Protein AF-A0A358B399-F1 (afdb_monomer_lite)

Radius of gyration: 31.27 Å; chains: 1; bounding box: 72×36×86 Å

Sequence (184 aa):
MDAFLAAFPQFRAEVNALAAYLDTLALATGPGLFQSGSAAAPGISWAGDTNTGLYRPGGDQIAAATGGVMRWLLSNSGLQLDVPLTGTAVTEDALDTTAGRLARVGYAGLGLTGNGIGAPGNDANLCLSTAFNYRFSTSGINCPIPNPYGGSLHVFRGIGGDAASYRLQQMFLSAANVMYHRAS

Structure (mmCIF, N/CA/C/O backbone):
data_AF-A0A358B399-F1
#
_entry.id   AF-A0A358B399-F1
#
loop_
_atom_site.group_PDB
_atom_site.id
_atom_site.type_symbol
_atom_site.label_atom_id
_atom_site.label_alt_id
_atom_site.label_comp_id
_atom_site.label_asym_id
_atom_site.label_entity_id
_atom_site.label_seq_id
_atom_site.pdbx_PDB_ins_code
_atom_site.Cartn_x
_atom_site.Cartn_y
_atom_site.Cartn_z
_atom_site.occupancy
_atom_site.B_iso_or_equiv
_atom_site.auth_seq_id
_atom_site.auth_comp_id
_atom_site.auth_asym_id
_atom_site.auth_atom_id
_atom_site.pdbx_PDB_model_num
ATOM 1 N N . MET A 1 1 ? -33.771 15.463 56.797 1.00 55.84 1 MET A N 1
ATOM 2 C CA . MET A 1 1 ? -33.914 15.016 55.395 1.00 55.84 1 MET A CA 1
ATOM 3 C C . MET A 1 1 ? -34.263 13.519 55.271 1.00 55.84 1 MET A C 1
ATOM 5 O O . MET A 1 1 ? -34.542 13.085 54.167 1.00 55.84 1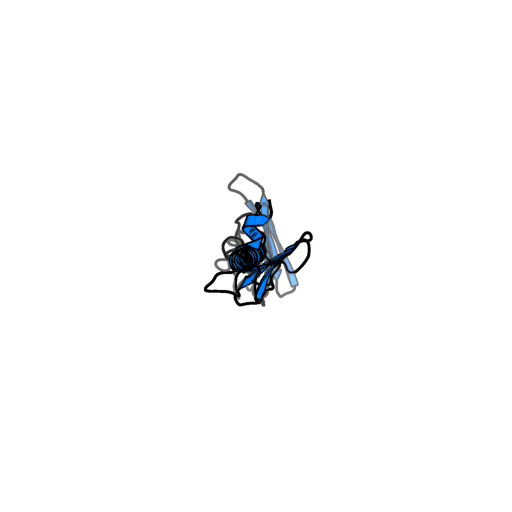 MET A O 1
ATOM 9 N N . ASP A 1 2 ? -34.332 12.741 56.368 1.00 66.00 2 ASP A N 1
ATOM 10 C CA . ASP A 1 2 ? -34.351 11.259 56.318 1.00 66.00 2 ASP A CA 1
ATOM 11 C C . ASP A 1 2 ? -35.711 10.547 56.515 1.00 66.00 2 ASP A C 1
ATOM 13 O O . ASP A 1 2 ? -35.802 9.338 56.314 1.00 66.00 2 ASP A O 1
ATOM 17 N N . ALA A 1 3 ? -36.793 11.244 56.886 1.00 68.25 3 ALA A N 1
ATOM 18 C CA . ALA A 1 3 ? -38.070 10.580 57.210 1.00 68.25 3 ALA A CA 1
ATOM 19 C C . ALA A 1 3 ? -38.757 9.925 55.991 1.00 68.25 3 ALA A C 1
ATOM 21 O O . ALA A 1 3 ? -39.417 8.899 56.123 1.00 68.25 3 ALA A O 1
ATOM 22 N N . PHE A 1 4 ? -38.566 10.490 54.796 1.00 67.69 4 PHE A N 1
ATOM 23 C CA . PHE A 1 4 ? -39.101 9.943 53.547 1.00 67.69 4 PHE A CA 1
ATOM 24 C C . PHE A 1 4 ? -38.361 8.666 53.114 1.00 67.69 4 PHE A C 1
ATOM 26 O O . PHE A 1 4 ? -38.977 7.714 52.647 1.00 67.69 4 PHE A O 1
ATOM 33 N N . LEU A 1 5 ? -37.045 8.606 53.334 1.00 57.66 5 LEU A N 1
ATOM 34 C CA . LEU A 1 5 ? -36.215 7.461 52.947 1.00 57.66 5 LEU A CA 1
ATOM 35 C C . LEU A 1 5 ? -36.384 6.258 53.888 1.00 57.66 5 LEU A C 1
ATOM 37 O O . LEU A 1 5 ? -36.221 5.119 53.454 1.00 57.66 5 LEU A O 1
ATOM 41 N N . ALA A 1 6 ? -36.758 6.488 55.150 1.00 71.31 6 ALA A N 1
ATOM 42 C CA . ALA A 1 6 ? -37.097 5.425 56.097 1.00 71.31 6 ALA A CA 1
ATOM 43 C C . ALA A 1 6 ? -38.453 4.754 55.795 1.00 71.31 6 ALA A C 1
ATOM 45 O O . ALA A 1 6 ? -38.638 3.579 56.107 1.00 71.31 6 ALA A O 1
ATOM 46 N N . ALA A 1 7 ? -39.388 5.478 55.171 1.00 81.38 7 ALA A N 1
ATOM 47 C CA . ALA A 1 7 ? -40.732 4.984 54.868 1.00 81.38 7 ALA A CA 1
ATOM 48 C C . ALA A 1 7 ? -40.797 4.066 53.629 1.00 81.38 7 ALA A C 1
ATOM 50 O O . ALA A 1 7 ? -41.748 3.300 53.494 1.00 81.38 7 ALA A O 1
ATOM 51 N N . PHE A 1 8 ? -39.789 4.105 52.744 1.00 82.19 8 PHE A N 1
ATOM 52 C CA . PHE A 1 8 ? -39.785 3.367 51.470 1.00 82.19 8 PHE A CA 1
ATOM 53 C C . PHE A 1 8 ? -38.458 2.622 51.223 1.00 82.19 8 PHE A C 1
ATOM 55 O O . PHE A 1 8 ? -37.678 2.991 50.338 1.00 82.19 8 PHE A O 1
ATOM 62 N N . PRO A 1 9 ? -38.179 1.541 51.974 1.00 84.38 9 PRO A N 1
ATOM 63 C CA . PRO A 1 9 ? -36.919 0.801 51.870 1.00 84.38 9 PRO A CA 1
ATOM 64 C C . PRO A 1 9 ? -36.687 0.165 50.488 1.00 84.38 9 PRO A C 1
ATOM 66 O O . PRO A 1 9 ? -35.541 0.048 50.060 1.00 84.38 9 PRO A O 1
ATOM 69 N N . GLN A 1 10 ? -37.752 -0.208 49.770 1.00 88.00 10 GLN A N 1
ATOM 70 C CA . GLN A 1 10 ? -37.658 -0.770 48.416 1.00 88.00 10 GLN A CA 1
ATOM 71 C C . GLN A 1 10 ? -37.210 0.274 47.385 1.00 88.00 10 GLN A C 1
ATOM 73 O O . GLN A 1 10 ? -36.259 0.030 46.651 1.00 88.00 10 GLN A O 1
ATOM 78 N N . PHE A 1 11 ? -37.800 1.472 47.406 1.00 86.06 11 PHE A N 1
ATOM 79 C CA . PHE A 1 11 ? -37.380 2.583 46.545 1.00 86.06 11 PHE A CA 1
ATOM 80 C C . PHE A 1 11 ? -35.907 2.950 46.774 1.00 86.06 11 PHE A C 1
ATOM 82 O O . PHE A 1 11 ? -35.150 3.169 45.832 1.00 86.06 11 PHE A O 1
ATOM 89 N N . ARG A 1 12 ? -35.460 2.933 48.037 1.00 85.94 12 ARG A N 1
ATOM 90 C CA . ARG A 1 12 ? -34.045 3.127 48.379 1.00 85.94 12 ARG A CA 1
ATOM 91 C C . ARG A 1 12 ? -33.140 2.065 47.743 1.00 85.94 12 ARG A C 1
ATOM 93 O O . ARG A 1 12 ? -32.057 2.402 47.272 1.00 85.94 12 ARG A O 1
ATOM 100 N N . ALA A 1 13 ? -33.552 0.799 47.742 1.00 90.06 13 ALA A N 1
ATOM 101 C CA . ALA A 1 13 ? -32.775 -0.278 47.135 1.00 90.06 13 ALA A CA 1
ATOM 102 C C . ALA A 1 13 ? -32.667 -0.117 45.610 1.00 90.06 13 ALA A C 1
ATOM 104 O O . ALA A 1 13 ? -31.578 -0.258 45.059 1.00 90.06 13 ALA A O 1
ATOM 105 N N . GLU A 1 14 ? -33.765 0.247 44.947 1.00 92.31 14 GLU A N 1
ATOM 106 C CA . GLU A 1 14 ? -33.806 0.475 43.498 1.00 92.31 14 GLU A CA 1
ATOM 107 C C . GLU A 1 14 ? -32.959 1.681 43.072 1.00 92.31 14 GLU A C 1
ATOM 109 O O . GLU A 1 14 ? -32.180 1.574 42.128 1.00 92.31 14 GLU A O 1
ATOM 114 N N . VAL A 1 15 ? -33.031 2.803 43.798 1.00 91.44 15 VAL A N 1
ATOM 115 C CA . VAL A 1 15 ? -32.201 3.991 43.528 1.00 91.44 15 VAL A CA 1
ATOM 116 C C . VAL A 1 15 ? -30.711 3.682 43.697 1.00 91.44 15 VAL A C 1
ATOM 118 O O . VAL A 1 15 ? -29.904 4.103 42.871 1.00 91.44 15 VAL A O 1
ATOM 121 N N . ASN A 1 16 ? -30.334 2.907 44.718 1.00 89.06 16 ASN A N 1
ATOM 122 C CA . ASN A 1 16 ? -28.944 2.487 44.913 1.00 89.06 16 ASN A CA 1
ATOM 123 C C . ASN A 1 16 ? -28.464 1.531 43.808 1.00 89.06 16 ASN A C 1
ATOM 125 O O . ASN A 1 16 ? -27.331 1.651 43.345 1.00 89.06 16 ASN A O 1
ATOM 129 N N . ALA A 1 17 ? -29.318 0.601 43.368 1.00 90.00 17 ALA A N 1
ATOM 130 C CA . ALA A 1 17 ? -29.009 -0.308 42.266 1.00 90.00 17 ALA A CA 1
ATOM 131 C C . ALA A 1 17 ? -28.862 0.445 40.936 1.00 90.00 17 ALA A C 1
ATOM 133 O O . ALA A 1 17 ? -27.937 0.174 40.172 1.00 90.00 17 ALA A O 1
ATOM 134 N N . LEU A 1 18 ? -29.726 1.432 40.686 1.00 87.94 18 LEU A N 1
ATOM 135 C CA . LEU A 1 18 ? -29.632 2.308 39.524 1.00 87.94 18 LEU A CA 1
ATOM 136 C C . LEU A 1 18 ? -28.357 3.153 39.565 1.00 87.94 18 LEU A C 1
ATOM 138 O O . LEU A 1 18 ? -27.673 3.245 38.554 1.00 87.94 18 LEU A O 1
ATOM 142 N N . ALA A 1 19 ? -28.010 3.735 40.714 1.00 86.12 19 ALA A N 1
ATOM 143 C CA . ALA A 1 19 ? -26.774 4.497 40.868 1.00 86.12 19 ALA A CA 1
ATOM 144 C C . ALA A 1 19 ? -25.539 3.634 40.564 1.00 86.12 19 ALA A C 1
ATOM 146 O O . ALA A 1 19 ? -24.671 4.063 39.811 1.00 86.12 19 ALA A O 1
ATOM 147 N N . ALA A 1 20 ? -25.501 2.393 41.062 1.00 83.00 20 ALA A N 1
ATOM 148 C CA . ALA A 1 20 ? -24.437 1.442 40.745 1.00 83.00 20 ALA A CA 1
ATOM 149 C C . ALA A 1 20 ? -24.411 1.068 39.252 1.00 83.00 20 ALA A C 1
ATOM 151 O O . ALA A 1 20 ? -23.344 0.998 38.650 1.00 83.00 20 ALA A O 1
ATOM 152 N N . TYR A 1 21 ? -25.576 0.871 38.627 1.00 82.88 21 TYR A N 1
ATOM 153 C CA . TYR A 1 21 ? -25.666 0.585 37.195 1.00 82.88 21 TYR A CA 1
ATOM 154 C C . TYR A 1 21 ? -25.189 1.767 36.334 1.00 82.88 21 TYR A C 1
ATOM 156 O O . TYR A 1 21 ? -24.413 1.579 35.397 1.00 82.88 21 TYR A O 1
ATOM 164 N N . LEU A 1 22 ? -25.585 2.995 36.674 1.00 77.00 22 LEU A N 1
ATOM 165 C CA . LEU A 1 22 ? -25.132 4.216 36.002 1.00 77.00 22 LEU A CA 1
ATOM 166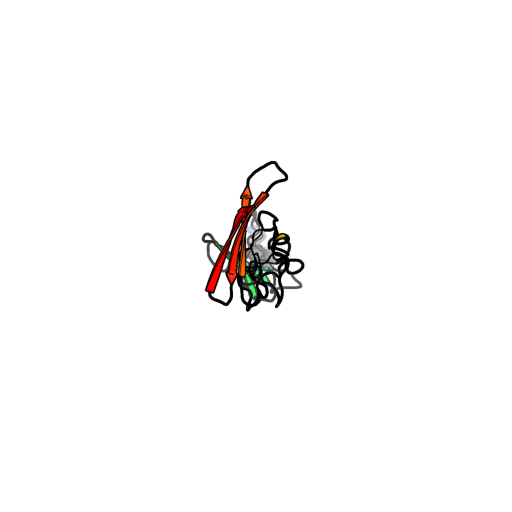 C C . LEU A 1 22 ? -23.614 4.422 36.130 1.00 77.00 22 LEU A C 1
ATOM 168 O O . LEU A 1 22 ? -22.984 4.866 35.171 1.00 77.00 22 LEU A O 1
ATOM 172 N N . ASP A 1 23 ? -23.031 4.037 37.266 1.00 74.50 23 ASP A N 1
ATOM 173 C CA . ASP A 1 23 ? -21.582 4.063 37.498 1.00 74.50 23 ASP A CA 1
ATOM 174 C C . ASP A 1 23 ? -20.850 3.059 36.584 1.00 74.50 23 ASP A C 1
ATOM 176 O O . ASP A 1 23 ? -19.821 3.369 35.984 1.00 74.50 23 ASP A O 1
ATOM 180 N N . THR A 1 24 ? -21.440 1.875 36.364 1.00 69.19 24 THR A N 1
ATOM 181 C CA . THR A 1 24 ? -20.909 0.880 35.410 1.00 69.19 24 THR A CA 1
ATOM 182 C C . THR A 1 24 ? -21.100 1.248 33.939 1.00 69.19 24 THR A C 1
ATOM 184 O O . THR A 1 24 ? -20.332 0.798 33.091 1.00 69.19 24 THR A O 1
ATOM 187 N N . LEU A 1 25 ? -22.101 2.071 33.624 1.00 70.12 25 LEU A N 1
ATOM 188 C CA . LEU A 1 25 ? -22.380 2.552 32.270 1.00 70.12 25 LEU A CA 1
ATOM 189 C C . LEU A 1 25 ? -21.414 3.650 31.799 1.00 70.12 25 LEU A C 1
ATOM 191 O O . LEU A 1 25 ? -21.548 4.114 30.668 1.00 70.12 25 LEU A O 1
ATOM 195 N N . ALA A 1 26 ? -20.465 4.078 32.642 1.00 61.41 26 ALA A N 1
ATOM 196 C CA . ALA A 1 26 ? -19.534 5.164 32.344 1.00 61.41 26 ALA A CA 1
ATOM 197 C C . ALA A 1 26 ? -20.241 6.441 31.848 1.00 61.41 26 ALA A C 1
ATOM 199 O O . ALA A 1 26 ? -19.696 7.197 31.041 1.00 61.41 26 ALA A O 1
ATOM 200 N N . LEU A 1 27 ? -21.446 6.718 32.368 1.00 59.75 27 LEU A N 1
ATOM 201 C CA . LEU A 1 27 ? -22.153 7.983 32.164 1.00 59.75 27 LEU A CA 1
ATOM 202 C C . LEU A 1 27 ? -21.529 9.071 33.055 1.00 59.75 27 LEU A C 1
ATOM 204 O O . LEU A 1 27 ? -22.204 9.759 33.816 1.00 59.75 27 LEU A O 1
ATOM 208 N N . ALA A 1 28 ? -20.205 9.196 33.005 1.00 55.94 28 ALA A N 1
ATOM 209 C CA . ALA A 1 28 ? -19.511 10.312 33.609 1.00 55.94 28 ALA A CA 1
ATOM 210 C C . ALA A 1 28 ? -19.836 11.557 32.781 1.00 55.94 28 ALA A C 1
ATOM 212 O O . ALA A 1 28 ? -19.785 11.534 31.552 1.00 55.94 28 ALA A O 1
ATOM 213 N N . THR A 1 29 ? -20.157 12.665 33.439 1.00 60.09 29 THR A N 1
ATOM 214 C CA . THR A 1 29 ? -20.190 13.985 32.805 1.00 60.09 29 THR A CA 1
ATOM 215 C C . THR A 1 29 ? -18.774 14.321 32.315 1.00 60.09 29 THR A C 1
ATOM 217 O O . THR A 1 29 ? -17.969 14.873 33.061 1.00 60.09 29 THR A O 1
ATOM 220 N N . GLY A 1 30 ? -18.440 13.899 31.094 1.00 62.75 30 GLY A N 1
ATOM 221 C CA . GLY A 1 30 ? -17.098 13.931 30.513 1.00 62.75 30 GLY A CA 1
ATOM 222 C C . GLY A 1 30 ? -17.042 13.218 29.151 1.00 62.75 30 GLY A C 1
ATOM 223 O O . GLY A 1 30 ? -18.060 12.704 28.686 1.00 62.75 30 GLY A O 1
ATOM 224 N N . PRO A 1 31 ? -15.882 13.207 28.467 1.00 71.94 31 PRO A N 1
ATOM 225 C CA . PRO A 1 31 ? -15.700 12.419 27.246 1.00 71.94 31 PRO A CA 1
ATOM 226 C C . PRO A 1 31 ? -15.917 10.926 27.537 1.00 71.94 31 PRO A C 1
ATOM 228 O O . PRO A 1 31 ? -15.663 10.480 28.654 1.00 71.94 31 PRO A O 1
ATOM 231 N N . GLY A 1 32 ? -16.370 10.154 26.542 1.00 77.44 32 GLY A N 1
ATOM 232 C CA . GLY A 1 32 ? -16.668 8.727 26.712 1.00 77.44 32 GLY A CA 1
ATOM 233 C C . GLY A 1 32 ? -15.496 7.964 27.337 1.00 77.44 32 GLY A C 1
ATOM 234 O O . GLY A 1 32 ? -14.417 7.883 26.746 1.00 77.44 32 GLY A O 1
ATOM 235 N N . LEU A 1 33 ? -15.705 7.433 28.544 1.00 82.19 33 LEU A N 1
ATOM 236 C CA . LEU A 1 33 ? -14.738 6.592 29.239 1.00 82.19 33 LEU A CA 1
ATOM 237 C C . LEU A 1 33 ? -15.035 5.134 28.895 1.00 82.19 33 LEU A C 1
ATOM 239 O O . LEU A 1 33 ? -16.075 4.598 29.263 1.00 82.19 33 LEU A O 1
ATOM 243 N N . PHE A 1 34 ? -14.111 4.490 28.191 1.00 86.50 34 PHE A N 1
ATOM 244 C CA . PHE A 1 34 ? -14.228 3.087 27.805 1.00 86.50 34 PHE A CA 1
ATOM 245 C C . PHE A 1 34 ? -13.228 2.246 28.595 1.00 86.50 34 PHE A C 1
ATOM 247 O O . PHE A 1 34 ? -12.121 2.702 28.900 1.00 86.50 34 PHE A O 1
ATOM 254 N N . GLN A 1 35 ? -13.598 1.004 28.914 1.00 89.38 35 GLN A N 1
ATOM 255 C CA . GLN A 1 35 ? -12.640 0.039 29.453 1.00 89.38 35 GLN A CA 1
ATOM 256 C C . GLN A 1 35 ? -11.491 -0.164 28.456 1.00 89.38 35 GLN A C 1
ATOM 258 O O . GLN A 1 35 ? -11.688 -0.057 27.248 1.00 89.38 35 GLN A O 1
ATOM 263 N N . SER A 1 36 ? -10.291 -0.493 28.943 1.00 94.06 36 SER A N 1
ATOM 264 C CA . SER A 1 36 ? -9.131 -0.707 28.067 1.00 94.06 36 SER A CA 1
ATOM 265 C C . SER A 1 36 ? -9.387 -1.775 27.002 1.00 94.06 36 SER A C 1
ATOM 267 O O . SER A 1 36 ? -8.960 -1.609 25.865 1.00 94.06 36 SER A O 1
ATOM 269 N N . GLY A 1 37 ? -10.117 -2.840 27.345 1.00 96.06 37 GLY A N 1
ATOM 270 C CA . GLY A 1 37 ? -10.401 -3.953 26.444 1.00 96.06 37 GLY A CA 1
ATOM 271 C C . GLY A 1 37 ? -9.164 -4.775 26.071 1.00 96.06 37 GLY A C 1
ATOM 272 O O . GLY A 1 37 ? -8.080 -4.621 26.631 1.00 96.06 37 GLY A O 1
ATOM 273 N N . SER A 1 38 ? -9.347 -5.673 25.111 1.00 97.94 38 SER A N 1
ATOM 274 C CA . SER A 1 38 ? -8.308 -6.524 24.523 1.00 97.94 38 SER A CA 1
ATOM 275 C C . SER A 1 38 ? -8.560 -6.694 23.024 1.00 97.94 38 SER A C 1
ATOM 277 O O . SER A 1 38 ? -9.607 -6.288 22.528 1.00 97.94 38 SER A O 1
ATOM 279 N N . ALA A 1 39 ? -7.649 -7.346 22.297 1.00 98.38 39 ALA A N 1
ATOM 280 C CA . ALA A 1 39 ? -7.891 -7.654 20.888 1.00 98.38 39 ALA A CA 1
ATOM 281 C C . ALA A 1 39 ? -9.147 -8.527 20.684 1.00 98.38 39 ALA A C 1
ATOM 283 O O . ALA A 1 39 ? -9.902 -8.290 19.748 1.00 98.38 39 ALA A O 1
ATOM 284 N N . ALA A 1 40 ? -9.399 -9.491 21.580 1.00 98.12 40 ALA A N 1
ATOM 285 C CA . ALA A 1 40 ? -10.554 -10.391 21.508 1.00 98.12 40 ALA A CA 1
ATOM 286 C C . ALA A 1 40 ? -11.879 -9.731 21.934 1.00 98.12 40 ALA A C 1
ATOM 288 O O . ALA A 1 40 ? -12.945 -10.181 21.520 1.00 98.12 40 ALA A O 1
ATOM 289 N N . ALA A 1 41 ? -11.808 -8.684 22.760 1.00 96.81 41 ALA A N 1
ATOM 290 C CA . ALA A 1 41 ? -12.955 -7.919 23.243 1.00 96.81 41 ALA A CA 1
ATOM 291 C C . ALA A 1 41 ? -12.558 -6.437 23.391 1.00 96.81 41 ALA A C 1
ATOM 293 O O . ALA A 1 41 ? -12.126 -6.023 24.477 1.00 96.81 41 ALA A O 1
ATOM 294 N N . PRO A 1 42 ? -12.615 -5.647 22.304 1.00 97.88 42 PRO A N 1
ATOM 295 C CA . PRO A 1 42 ? -12.186 -4.253 22.321 1.00 97.88 42 PRO A CA 1
ATOM 296 C C . PRO A 1 42 ? -13.064 -3.377 23.216 1.00 97.88 42 PRO A C 1
ATOM 298 O O . PRO A 1 42 ? -14.268 -3.601 23.333 1.00 97.88 42 PRO A O 1
ATOM 301 N N . GLY A 1 43 ? -12.460 -2.352 23.826 1.00 94.88 43 GLY A N 1
ATOM 302 C CA . GLY A 1 43 ? -13.159 -1.414 24.713 1.00 94.88 43 GLY A CA 1
ATOM 303 C C . GLY A 1 43 ? -14.232 -0.589 24.001 1.00 94.88 43 GLY A C 1
ATOM 304 O O . GLY A 1 43 ? -15.256 -0.255 24.591 1.00 94.88 43 GLY A O 1
ATOM 305 N N . ILE A 1 44 ? -14.009 -0.305 22.717 1.00 95.44 44 ILE A N 1
ATOM 306 C CA . ILE A 1 44 ? -15.002 0.232 21.787 1.00 95.44 44 ILE A CA 1
ATOM 307 C C . ILE A 1 44 ? -15.199 -0.821 20.702 1.00 95.44 44 ILE A C 1
ATOM 309 O O . ILE A 1 44 ? -14.273 -1.072 19.935 1.00 95.44 44 ILE A O 1
ATOM 313 N N . SER A 1 45 ? -16.386 -1.412 20.629 1.00 96.19 45 SER A N 1
ATOM 314 C CA . SER A 1 45 ? -16.751 -2.446 19.654 1.00 96.19 45 SER A CA 1
ATOM 315 C C . SER A 1 45 ? -18.176 -2.233 19.137 1.00 96.19 45 SER A C 1
ATOM 317 O O . SER A 1 45 ? -18.865 -1.290 19.540 1.00 96.19 45 SER A O 1
ATOM 319 N N . TRP A 1 46 ? -18.623 -3.086 18.217 1.00 95.94 46 TRP A N 1
ATOM 320 C CA . TRP A 1 46 ? -19.952 -3.004 17.618 1.00 95.94 46 TRP A CA 1
ATOM 321 C C . TRP A 1 46 ? -20.842 -4.135 18.129 1.00 95.94 46 TRP A C 1
ATOM 323 O O . TRP A 1 46 ? -20.398 -5.270 18.260 1.00 95.94 46 TRP A O 1
ATOM 333 N N . ALA A 1 47 ? -22.128 -3.860 18.368 1.00 93.56 47 ALA A N 1
ATOM 334 C CA . ALA A 1 47 ? -23.050 -4.853 18.932 1.00 93.56 47 ALA A CA 1
ATOM 335 C C . ALA A 1 47 ? -23.159 -6.145 18.093 1.00 93.56 47 ALA A C 1
ATOM 337 O O . ALA A 1 47 ? -23.376 -7.218 18.648 1.00 93.56 47 ALA A O 1
ATOM 338 N N . GLY A 1 48 ? -23.000 -6.043 16.768 1.00 95.25 48 GLY A N 1
ATOM 339 C CA . GLY A 1 48 ? -22.988 -7.189 15.849 1.00 95.25 48 GLY A CA 1
ATOM 340 C C . GLY A 1 48 ? -21.599 -7.763 15.548 1.00 95.25 48 GLY A C 1
ATOM 341 O O . GLY A 1 48 ? -21.511 -8.792 14.887 1.00 95.25 48 GLY A O 1
ATOM 342 N N . ASP A 1 49 ? -20.530 -7.112 16.008 1.00 97.38 49 ASP A N 1
ATOM 343 C CA . ASP A 1 49 ? -19.146 -7.539 15.807 1.00 97.38 49 ASP A CA 1
ATOM 344 C C . ASP A 1 49 ? -18.301 -7.134 17.025 1.00 97.38 49 ASP A C 1
ATOM 346 O O . ASP A 1 49 ? -17.642 -6.091 17.065 1.00 97.38 49 ASP A O 1
ATOM 350 N N . THR A 1 50 ? -18.381 -7.963 18.065 1.00 96.69 50 THR A N 1
ATOM 351 C CA . THR A 1 50 ? -17.797 -7.675 19.381 1.00 96.69 50 THR A CA 1
ATOM 352 C C . THR A 1 50 ? -16.293 -7.932 19.449 1.00 96.69 50 THR A C 1
ATOM 354 O O . THR A 1 50 ? -15.684 -7.689 20.488 1.00 96.69 50 THR A O 1
ATOM 357 N N . ASN A 1 51 ? -15.687 -8.454 18.378 1.00 98.12 51 ASN A N 1
ATOM 358 C CA . ASN A 1 51 ? -14.252 -8.741 18.302 1.00 98.12 51 ASN A CA 1
ATOM 359 C C . ASN A 1 51 ? -13.509 -7.812 17.323 1.00 98.12 51 ASN A C 1
ATOM 361 O O . ASN A 1 51 ? -12.304 -7.963 17.103 1.00 98.12 51 ASN A O 1
ATOM 365 N N . THR A 1 52 ? -14.220 -6.839 16.760 1.00 98.44 52 THR A N 1
ATOM 366 C CA . THR A 1 52 ? -13.662 -5.756 15.961 1.00 98.44 52 THR A CA 1
ATOM 367 C C . THR A 1 52 ? -13.811 -4.477 16.779 1.00 98.44 52 THR A C 1
ATOM 369 O O . THR A 1 52 ? -14.851 -4.244 17.397 1.00 98.44 52 THR A O 1
ATOM 372 N N . GLY A 1 53 ? -12.776 -3.631 16.819 1.00 98.31 53 GLY A N 1
ATOM 373 C CA . GLY A 1 53 ? -12.866 -2.384 17.575 1.00 98.31 53 GLY A CA 1
ATOM 374 C C . GLY A 1 53 ? -11.552 -1.686 17.879 1.00 98.31 53 GLY A C 1
ATOM 375 O O . GLY A 1 53 ? -10.503 -2.042 17.342 1.00 98.31 53 GLY A O 1
ATOM 376 N N . LEU A 1 54 ? -11.624 -0.696 18.770 1.00 98.25 54 LEU A N 1
ATOM 377 C CA . LEU A 1 54 ? -10.472 0.001 19.343 1.00 98.25 54 LEU A CA 1
ATOM 378 C C . LEU A 1 54 ? -10.285 -0.399 20.807 1.00 98.25 54 LEU A C 1
ATOM 380 O O . LEU A 1 54 ? -11.250 -0.525 21.565 1.00 98.25 54 LEU A O 1
ATOM 384 N N . TYR A 1 55 ? -9.034 -0.587 21.213 1.00 98.12 55 TYR A N 1
ATOM 385 C CA . TYR A 1 55 ? -8.677 -0.963 22.577 1.00 98.12 55 TYR A CA 1
ATOM 386 C C . TYR A 1 55 ? -7.321 -0.371 22.983 1.00 98.12 55 TYR A C 1
ATOM 388 O O . TYR A 1 55 ? -6.556 0.125 22.152 1.00 98.12 55 TYR A O 1
ATOM 396 N N . ARG A 1 56 ? -7.030 -0.398 24.283 1.00 97.62 56 ARG A N 1
ATOM 397 C CA . ARG A 1 56 ? -5.790 0.093 24.891 1.00 97.62 56 ARG A CA 1
ATOM 398 C C . ARG A 1 56 ? -4.995 -1.079 25.478 1.00 97.62 56 ARG A C 1
ATOM 400 O O . ARG A 1 56 ? -5.282 -1.489 26.600 1.00 97.62 56 ARG A O 1
ATOM 407 N N . PRO A 1 57 ? -3.994 -1.617 24.760 1.00 96.75 57 PRO A N 1
ATOM 408 C CA . PRO A 1 57 ? -3.174 -2.727 25.258 1.00 96.75 57 PRO A CA 1
ATOM 409 C C . PRO A 1 57 ? -2.282 -2.351 26.451 1.00 96.75 57 PRO A C 1
ATOM 411 O O . PRO A 1 57 ? -1.864 -3.230 27.200 1.00 96.75 57 PRO A O 1
ATOM 414 N N . GLY A 1 58 ? -2.008 -1.057 26.645 1.00 96.25 58 GLY A N 1
ATOM 415 C CA . GLY A 1 58 ? -1.185 -0.537 27.733 1.00 96.25 58 GLY A CA 1
ATOM 416 C C . GLY A 1 58 ? -1.352 0.972 27.942 1.00 96.25 58 GLY A C 1
ATOM 417 O O . GLY A 1 58 ? -2.203 1.626 27.327 1.00 96.25 58 GLY A O 1
ATOM 418 N N . GLY A 1 59 ? -0.531 1.535 28.834 1.00 96.44 59 GLY A N 1
ATOM 419 C CA . GLY A 1 59 ? -0.396 2.987 28.990 1.00 96.44 59 GLY A CA 1
ATOM 420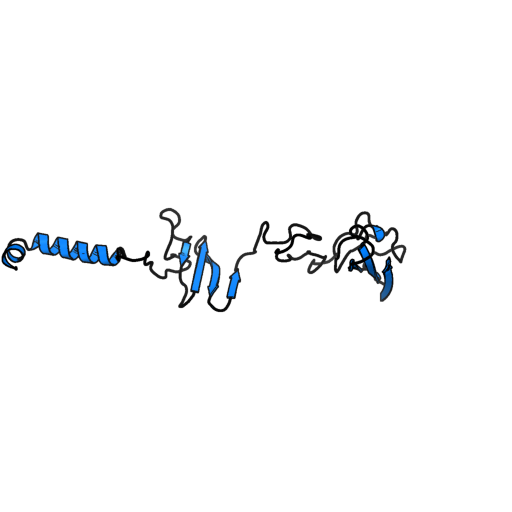 C C . GLY A 1 59 ? 0.079 3.633 27.686 1.00 96.44 59 GLY A C 1
ATOM 421 O O . GLY A 1 59 ? 0.894 3.046 26.983 1.00 96.44 59 GLY A O 1
ATOM 422 N N . ASP A 1 60 ? -0.464 4.807 27.351 1.00 96.94 60 ASP A N 1
ATOM 423 C CA . ASP A 1 60 ? -0.064 5.597 26.171 1.00 96.94 60 ASP A CA 1
ATOM 424 C C . ASP A 1 60 ? -0.091 4.842 24.829 1.00 96.94 60 ASP A C 1
ATOM 426 O O . ASP A 1 60 ? 0.697 5.111 23.921 1.00 96.94 60 ASP A O 1
ATOM 430 N N . GLN A 1 61 ? -1.009 3.880 24.709 1.00 98.25 61 GLN A N 1
ATOM 431 C CA . GLN A 1 61 ? -1.205 3.067 23.515 1.00 98.25 61 GLN A CA 1
ATOM 432 C C . GLN A 1 61 ? -2.673 3.026 23.104 1.00 98.25 61 GLN A C 1
ATOM 434 O O . GLN A 1 61 ? -3.576 2.987 23.948 1.00 98.25 61 GLN A O 1
ATOM 439 N N . ILE A 1 62 ? -2.890 2.962 21.795 1.00 98.44 62 ILE A N 1
ATOM 440 C CA . ILE A 1 62 ? -4.174 2.650 21.173 1.00 98.44 62 ILE A CA 1
ATOM 441 C C . ILE A 1 62 ? -3.943 1.668 20.026 1.00 98.44 62 ILE A C 1
ATOM 443 O O . ILE A 1 62 ? -2.982 1.799 19.268 1.00 98.44 62 ILE A O 1
ATOM 447 N N . ALA A 1 63 ? -4.813 0.672 19.917 1.00 98.62 63 ALA A N 1
ATOM 448 C CA . ALA A 1 63 ? -4.756 -0.350 18.886 1.00 98.62 63 ALA A CA 1
ATOM 449 C C . ALA A 1 63 ? -6.141 -0.611 18.298 1.00 98.62 63 ALA A C 1
ATOM 451 O O . ALA A 1 63 ? -7.155 -0.468 18.986 1.00 98.62 63 ALA A O 1
ATOM 452 N N . ALA A 1 64 ? -6.170 -1.048 17.040 1.00 98.69 64 ALA A N 1
ATOM 453 C CA . ALA A 1 64 ? -7.371 -1.604 16.433 1.00 98.69 64 ALA A CA 1
ATOM 454 C C . ALA A 1 64 ? -7.264 -3.119 16.300 1.00 98.69 64 ALA A C 1
ATOM 456 O O . ALA A 1 64 ? -6.212 -3.648 15.928 1.00 98.69 64 ALA A O 1
ATOM 457 N N . ALA A 1 65 ? -8.377 -3.801 16.541 1.00 98.56 65 ALA A N 1
ATOM 458 C CA . ALA A 1 65 ? -8.540 -5.220 16.279 1.00 98.56 65 ALA A CA 1
ATOM 459 C C . ALA A 1 65 ? -9.642 -5.455 15.244 1.00 98.56 65 ALA A C 1
ATOM 461 O O . ALA A 1 65 ? -10.623 -4.713 15.193 1.00 98.56 65 ALA A O 1
ATOM 462 N N . THR A 1 66 ? -9.481 -6.498 14.433 1.00 98.56 66 THR A N 1
ATOM 463 C CA . THR A 1 66 ? -10.558 -7.043 13.595 1.00 98.56 66 THR A CA 1
ATOM 464 C C . THR A 1 66 ? -10.506 -8.564 13.642 1.00 98.56 66 THR A C 1
ATOM 466 O O . THR A 1 66 ? -9.429 -9.155 13.472 1.00 98.56 66 THR A O 1
ATOM 469 N N . GLY A 1 67 ? -11.647 -9.212 13.890 1.00 98.06 67 GLY A N 1
ATOM 470 C CA . GLY A 1 67 ? -11.694 -10.668 14.050 1.00 98.06 67 GLY A CA 1
ATOM 471 C C . GLY A 1 67 ? -10.946 -11.172 15.290 1.00 98.06 67 GLY A C 1
ATOM 472 O O . GLY A 1 67 ? -10.393 -12.268 15.259 1.00 98.06 67 GLY A O 1
ATOM 473 N N . GLY A 1 68 ? -10.847 -10.365 16.350 1.00 98.12 68 GLY A N 1
ATOM 474 C CA . GLY A 1 68 ? -10.156 -10.731 17.590 1.00 98.12 68 GLY A CA 1
ATOM 475 C C . GLY A 1 68 ? -8.629 -10.582 17.572 1.00 98.12 68 GLY A C 1
ATOM 476 O O . GLY A 1 68 ? -7.967 -10.987 18.527 1.00 98.12 68 GLY A O 1
ATOM 477 N N . VAL A 1 69 ? -8.054 -10.022 16.501 1.00 98.38 69 VAL A N 1
ATOM 478 C CA . VAL A 1 69 ? -6.599 -9.901 16.296 1.00 98.38 69 VAL A CA 1
ATOM 479 C C . VAL A 1 69 ? -6.211 -8.440 16.093 1.00 98.38 69 VAL A C 1
ATOM 481 O O . VAL A 1 69 ? -6.852 -7.738 15.307 1.00 98.38 69 VAL A O 1
ATOM 484 N N . MET A 1 70 ? -5.146 -7.994 16.766 1.00 98.50 70 MET A N 1
ATOM 485 C CA . MET A 1 70 ? -4.563 -6.660 16.587 1.00 98.50 70 MET A CA 1
ATOM 486 C C . MET A 1 70 ? -4.087 -6.465 15.142 1.00 98.50 70 MET A C 1
ATOM 488 O O . MET A 1 70 ? -3.446 -7.342 14.572 1.00 98.50 70 MET A O 1
ATOM 492 N N . ARG A 1 71 ? -4.411 -5.320 14.537 1.00 98.50 71 ARG A N 1
ATOM 493 C CA . ARG A 1 71 ? -4.015 -4.979 13.159 1.00 98.50 71 ARG A CA 1
ATOM 494 C C . ARG A 1 71 ? -3.004 -3.843 13.108 1.00 98.50 71 ARG A C 1
ATOM 496 O O . ARG A 1 71 ? -2.114 -3.858 12.263 1.00 98.50 71 ARG A O 1
ATOM 503 N N . TRP A 1 72 ? -3.137 -2.875 14.010 1.00 98.56 72 TRP A N 1
ATOM 504 C CA . TRP A 1 72 ? -2.160 -1.812 14.207 1.00 98.56 72 TRP A CA 1
ATOM 505 C C . TRP A 1 72 ? -2.122 -1.370 15.669 1.00 98.56 72 TRP A C 1
ATOM 507 O O . TRP A 1 72 ? -3.118 -1.497 16.385 1.00 98.56 72 TRP A O 1
ATOM 517 N N . LEU A 1 73 ? -0.976 -0.827 16.074 1.00 98.62 73 LEU A N 1
ATOM 518 C CA . LEU A 1 73 ? -0.723 -0.235 17.386 1.00 98.62 73 LEU A CA 1
ATOM 519 C C . LEU A 1 73 ? -0.013 1.102 17.189 1.00 98.62 73 LEU A C 1
ATOM 521 O O . LEU A 1 73 ? 1.048 1.155 16.570 1.00 98.62 73 LEU A O 1
ATOM 525 N N . LEU A 1 74 ? -0.571 2.166 17.756 1.00 98.69 74 LEU A N 1
ATOM 526 C CA . LEU A 1 74 ? 0.106 3.447 17.895 1.00 98.69 74 LEU A CA 1
ATOM 527 C C . LEU A 1 74 ? 0.507 3.641 19.357 1.00 98.69 74 LEU A C 1
ATOM 529 O O . LEU A 1 74 ? -0.330 3.541 20.259 1.00 98.69 74 LEU A O 1
ATOM 533 N N . SER A 1 75 ? 1.782 3.942 19.574 1.00 98.19 75 SER A N 1
ATOM 534 C CA . SER A 1 75 ? 2.348 4.312 20.869 1.00 98.19 75 SER A CA 1
ATOM 535 C C . SER A 1 75 ? 3.029 5.681 20.791 1.00 98.19 75 SER A C 1
ATOM 537 O O . SER A 1 75 ? 3.115 6.305 19.732 1.00 98.19 75 SER A O 1
ATOM 539 N N . ASN A 1 76 ? 3.591 6.126 21.913 1.00 97.56 76 ASN A N 1
ATOM 540 C CA . ASN A 1 76 ? 4.496 7.276 21.955 1.00 97.56 76 ASN A CA 1
ATOM 541 C C . ASN A 1 76 ? 5.814 7.080 21.172 1.00 97.56 76 ASN A C 1
ATOM 543 O O . ASN A 1 76 ? 6.521 8.056 20.932 1.00 97.56 76 ASN A O 1
ATOM 547 N N . SER A 1 77 ? 6.159 5.845 20.796 1.00 97.38 77 SER A N 1
ATOM 548 C CA . SER A 1 77 ? 7.429 5.495 20.154 1.00 97.38 77 SER A CA 1
ATOM 549 C C . SER A 1 77 ? 7.297 5.184 18.666 1.00 97.38 77 SER A C 1
ATOM 551 O O . SER A 1 77 ? 8.284 5.291 17.940 1.00 97.38 77 SER A O 1
ATOM 553 N N . GLY A 1 78 ? 6.105 4.822 18.186 1.00 98.00 78 GLY A N 1
ATOM 554 C CA . 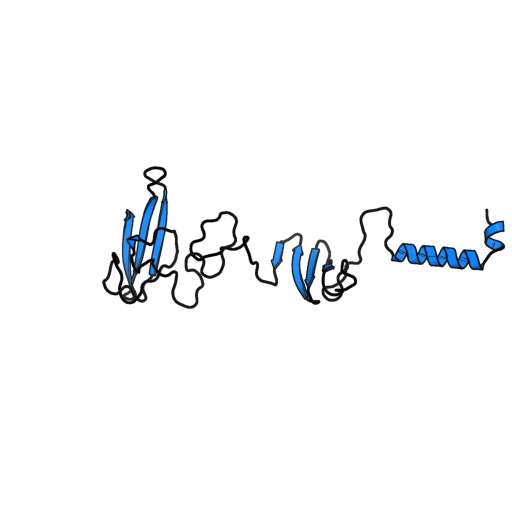GLY A 1 78 ? 5.892 4.558 16.770 1.00 98.00 78 GLY A CA 1
ATOM 555 C C . GLY A 1 78 ? 4.541 3.940 16.433 1.00 98.00 78 GLY A C 1
ATOM 556 O O . GLY A 1 78 ? 3.710 3.667 17.300 1.00 98.00 78 GLY A O 1
ATOM 557 N N . LEU A 1 79 ? 4.352 3.719 15.132 1.00 97.81 79 LEU A N 1
ATOM 558 C CA . LEU A 1 79 ? 3.229 2.984 14.562 1.00 97.81 79 LEU A CA 1
ATOM 559 C C . LEU A 1 79 ? 3.704 1.597 14.119 1.00 97.81 79 LEU A C 1
ATOM 561 O O . LEU A 1 79 ? 4.579 1.484 13.261 1.00 97.81 79 LEU A O 1
ATOM 565 N N . GLN A 1 80 ? 3.092 0.557 14.672 1.00 97.81 80 GLN A N 1
ATOM 566 C CA . GLN A 1 80 ? 3.238 -0.826 14.231 1.00 97.81 80 GLN A CA 1
ATOM 567 C C . GLN A 1 80 ? 2.031 -1.219 13.375 1.00 97.81 80 GLN A C 1
ATOM 569 O O . GLN A 1 80 ? 0.884 -0.966 13.751 1.00 97.81 80 GLN A O 1
ATOM 574 N N . LEU A 1 81 ? 2.298 -1.861 12.238 1.00 97.69 81 LEU A N 1
ATOM 575 C CA . LEU A 1 81 ? 1.298 -2.455 11.356 1.00 97.69 81 LEU A CA 1
ATOM 576 C C . LEU A 1 81 ? 1.554 -3.964 11.285 1.00 97.69 81 LEU A C 1
ATOM 578 O O . LEU A 1 81 ? 2.598 -4.383 10.790 1.00 97.69 81 LEU A O 1
ATOM 582 N N . ASP A 1 82 ? 0.594 -4.765 11.743 1.00 97.62 82 ASP A N 1
ATOM 583 C CA . ASP A 1 82 ? 0.661 -6.238 11.696 1.00 97.62 82 ASP A CA 1
ATOM 584 C C . ASP A 1 82 ? 0.011 -6.805 10.427 1.00 97.62 82 ASP A C 1
ATOM 586 O O . ASP A 1 82 ? 0.005 -8.010 10.176 1.00 97.62 82 ASP A O 1
ATOM 590 N N . VAL A 1 83 ? -0.540 -5.916 9.606 1.00 96.25 83 VAL A N 1
ATOM 591 C CA . VAL A 1 83 ? -1.072 -6.204 8.279 1.00 96.25 83 VAL A CA 1
ATOM 592 C C . VAL A 1 83 ? -0.425 -5.281 7.246 1.00 96.25 83 VAL A C 1
ATOM 594 O O . VAL A 1 83 ? -0.009 -4.174 7.594 1.00 96.25 83 VAL A O 1
ATOM 597 N N . PRO A 1 84 ? -0.351 -5.691 5.967 1.00 94.56 84 PRO A N 1
ATOM 598 C CA . PRO A 1 84 ? 0.153 -4.823 4.910 1.00 94.56 84 PRO A CA 1
ATOM 599 C C . PRO A 1 84 ? -0.633 -3.510 4.817 1.00 94.56 84 PRO A C 1
ATOM 601 O O . PRO A 1 84 ? -1.862 -3.510 4.889 1.00 94.56 84 PRO A O 1
ATOM 604 N N . LEU A 1 85 ? 0.072 -2.401 4.581 1.00 94.31 85 LEU A N 1
ATOM 605 C CA . LEU A 1 85 ? -0.566 -1.181 4.093 1.00 94.31 85 LEU A CA 1
ATOM 606 C C . LEU A 1 85 ? -0.896 -1.362 2.604 1.00 94.31 85 LEU A C 1
ATOM 608 O O . LEU A 1 85 ? -0.075 -1.880 1.846 1.00 94.31 85 LEU A O 1
ATOM 612 N N . THR A 1 86 ? -2.090 -0.952 2.180 1.00 93.88 86 THR A N 1
ATOM 613 C CA . THR A 1 86 ? -2.571 -1.102 0.795 1.00 93.88 86 THR A CA 1
ATOM 614 C C . THR A 1 86 ? -3.305 0.151 0.315 1.00 93.88 86 THR A C 1
ATOM 616 O O . THR A 1 86 ? -3.650 1.018 1.118 1.00 93.88 86 THR A O 1
ATOM 619 N N . GLY A 1 87 ? -3.604 0.219 -0.985 1.00 94.75 87 GLY A N 1
ATOM 620 C CA . GLY A 1 87 ? -4.263 1.365 -1.617 1.00 94.75 87 GLY A CA 1
ATOM 621 C C . GLY A 1 87 ? -3.306 2.536 -1.829 1.00 94.75 87 GLY A C 1
ATOM 622 O O . GLY A 1 87 ? -2.090 2.377 -1.752 1.00 94.75 87 GLY A O 1
ATOM 623 N N . THR A 1 88 ? -3.863 3.735 -2.010 1.00 95.06 88 THR A N 1
ATOM 624 C CA . THR A 1 88 ? -3.139 4.917 -2.514 1.00 95.06 88 THR A CA 1
ATOM 625 C C . THR A 1 88 ? -2.032 5.455 -1.605 1.00 95.06 88 THR A C 1
ATOM 627 O O . THR A 1 88 ? -1.311 6.368 -2.011 1.00 95.06 88 THR A O 1
ATOM 630 N N . ALA A 1 89 ? -1.891 4.916 -0.391 1.00 95.19 89 ALA A N 1
ATOM 631 C CA . ALA A 1 89 ? -0.780 5.193 0.515 1.00 95.19 89 ALA A CA 1
ATOM 632 C C . ALA A 1 89 ? 0.511 4.444 0.129 1.00 95.19 89 ALA A C 1
ATOM 634 O O . ALA A 1 89 ? 1.588 4.777 0.623 1.00 95.19 89 ALA A O 1
ATOM 635 N N . VAL A 1 90 ? 0.420 3.439 -0.744 1.00 96.62 90 VAL A N 1
ATOM 636 C CA . VAL A 1 90 ? 1.535 2.610 -1.208 1.00 96.62 90 VAL A CA 1
ATOM 637 C C . VAL A 1 90 ? 1.690 2.768 -2.716 1.00 96.62 90 VAL A C 1
ATOM 639 O O . VAL A 1 90 ? 0.715 3.008 -3.420 1.00 96.62 90 VAL A O 1
ATOM 642 N N . THR A 1 91 ? 2.915 2.658 -3.229 1.00 95.31 91 THR A N 1
ATOM 643 C CA . THR A 1 91 ? 3.176 2.754 -4.671 1.00 95.31 91 THR A CA 1
ATOM 644 C C . THR A 1 91 ? 2.349 1.732 -5.464 1.00 95.31 91 THR A C 1
ATOM 646 O O . THR A 1 91 ? 2.383 0.535 -5.159 1.00 95.31 91 THR A O 1
ATOM 649 N N . GLU A 1 92 ? 1.638 2.188 -6.494 1.00 92.81 92 GLU A N 1
ATOM 650 C CA . GLU A 1 92 ? 0.647 1.389 -7.240 1.00 92.81 92 GLU A CA 1
ATOM 651 C C . GLU A 1 92 ? 1.276 0.571 -8.381 1.00 92.81 92 GLU A C 1
ATOM 653 O O . GLU A 1 92 ? 0.783 -0.503 -8.743 1.00 92.81 92 GLU A O 1
ATOM 658 N N . ASP A 1 93 ? 2.427 1.011 -8.889 1.00 91.81 93 ASP A N 1
ATOM 659 C CA . ASP A 1 93 ? 3.225 0.318 -9.899 1.00 91.81 93 ASP A CA 1
ATOM 660 C C . ASP A 1 93 ? 4.738 0.440 -9.624 1.00 91.81 93 ASP A C 1
ATOM 662 O O . ASP A 1 93 ? 5.173 0.999 -8.615 1.00 91.81 93 ASP A O 1
ATOM 666 N N . ALA A 1 94 ? 5.554 -0.180 -10.480 1.00 92.06 94 ALA A N 1
ATOM 667 C CA . ALA A 1 94 ? 6.997 -0.274 -10.273 1.00 92.06 94 ALA A CA 1
ATOM 668 C C . ALA A 1 94 ? 7.754 1.047 -10.527 1.00 92.06 94 ALA A C 1
ATOM 670 O O . ALA A 1 94 ? 8.912 1.153 -10.128 1.00 92.06 94 ALA A O 1
ATOM 671 N N . LEU A 1 95 ? 7.124 2.032 -11.174 1.00 91.81 95 LEU A N 1
ATOM 672 C CA . LEU A 1 95 ? 7.702 3.326 -11.553 1.00 91.81 95 LEU A CA 1
ATOM 673 C C . LEU A 1 95 ? 6.860 4.512 -11.046 1.00 91.81 95 LEU A C 1
ATOM 675 O O . LEU A 1 95 ? 6.964 5.612 -11.586 1.00 91.81 95 LEU A O 1
ATOM 679 N N . ASP A 1 96 ? 6.047 4.290 -10.013 1.00 92.62 96 ASP A N 1
ATOM 680 C CA . ASP A 1 96 ? 5.131 5.276 -9.447 1.00 92.62 96 ASP A CA 1
ATOM 681 C C . ASP A 1 96 ? 5.867 6.534 -8.957 1.00 92.62 96 ASP A C 1
ATOM 683 O O . ASP A 1 96 ? 6.713 6.479 -8.067 1.00 92.62 96 ASP A O 1
ATOM 687 N N . THR A 1 97 ? 5.528 7.691 -9.523 1.00 89.06 97 THR A N 1
ATOM 688 C CA . THR A 1 97 ? 6.149 8.979 -9.179 1.00 89.06 97 THR A CA 1
ATOM 689 C C . THR A 1 97 ? 5.327 9.810 -8.190 1.00 89.06 97 THR A C 1
ATOM 691 O O . THR A 1 97 ? 5.622 10.988 -7.987 1.00 89.06 97 THR A O 1
ATOM 694 N N . THR A 1 98 ? 4.266 9.251 -7.605 1.00 93.69 98 THR A N 1
ATOM 695 C CA . THR A 1 98 ? 3.363 9.986 -6.709 1.00 93.69 98 THR A CA 1
ATOM 696 C C . THR A 1 98 ? 4.040 10.265 -5.368 1.00 93.69 98 THR A C 1
ATOM 698 O O . THR A 1 98 ? 4.403 9.351 -4.627 1.00 93.69 98 THR A O 1
ATOM 701 N N . ALA A 1 99 ? 4.194 11.546 -5.030 1.00 92.81 99 ALA A N 1
ATOM 702 C CA . ALA A 1 99 ? 4.814 11.958 -3.777 1.00 92.81 99 ALA A CA 1
ATOM 703 C C . ALA A 1 99 ? 3.990 11.529 -2.547 1.00 92.81 99 ALA A C 1
ATOM 705 O O . ALA A 1 99 ? 2.761 11.514 -2.578 1.00 92.81 99 ALA A O 1
ATOM 706 N N . GLY A 1 100 ? 4.681 11.223 -1.445 1.00 94.88 100 GLY A N 1
ATOM 707 C CA . GLY A 1 100 ? 4.058 10.899 -0.154 1.00 94.88 100 GLY A CA 1
ATOM 708 C C . GLY A 1 100 ? 3.627 9.440 0.027 1.00 94.88 100 GLY A C 1
ATOM 709 O O . GLY A 1 100 ? 3.087 9.108 1.079 1.00 94.88 100 GLY A O 1
ATOM 710 N N . ARG A 1 101 ? 3.875 8.562 -0.954 1.00 96.06 101 ARG A N 1
ATOM 711 C CA . ARG A 1 101 ? 3.598 7.121 -0.847 1.00 96.06 101 ARG A CA 1
ATOM 712 C C . ARG A 1 101 ? 4.745 6.349 -0.195 1.00 96.06 101 ARG A C 1
ATOM 714 O O . ARG A 1 101 ? 5.912 6.717 -0.331 1.00 96.06 101 ARG A O 1
ATOM 721 N N . LEU A 1 102 ? 4.417 5.231 0.453 1.00 94.56 102 LEU A N 1
ATOM 722 C CA . LEU A 1 102 ? 5.392 4.211 0.843 1.00 94.56 102 LEU A CA 1
ATOM 723 C C . LEU A 1 102 ? 5.767 3.342 -0.365 1.00 94.56 102 LEU A C 1
ATOM 725 O O . LEU A 1 102 ? 4.899 2.929 -1.134 1.00 94.56 102 LEU A O 1
ATOM 729 N N . ALA A 1 103 ? 7.047 3.006 -0.506 1.00 93.81 103 ALA A N 1
ATOM 730 C CA . ALA A 1 103 ? 7.519 2.098 -1.548 1.00 93.81 103 ALA A CA 1
ATOM 731 C C . ALA A 1 103 ? 7.186 0.634 -1.208 1.00 93.81 103 ALA A C 1
ATOM 733 O O . ALA A 1 103 ? 7.589 0.136 -0.154 1.00 93.81 103 ALA A O 1
ATOM 734 N N . ARG A 1 104 ? 6.496 -0.080 -2.108 1.00 92.50 104 ARG A N 1
ATOM 735 C CA . ARG A 1 104 ? 6.291 -1.538 -1.986 1.00 92.50 104 ARG A CA 1
ATOM 736 C C . ARG A 1 104 ? 7.458 -2.342 -2.558 1.00 92.50 104 ARG A C 1
ATOM 738 O O . ARG A 1 104 ? 8.239 -1.839 -3.362 1.00 92.50 104 ARG A O 1
ATOM 745 N N . VAL A 1 105 ? 7.514 -3.635 -2.237 1.00 91.38 105 VAL A N 1
ATOM 746 C CA . VAL A 1 105 ? 8.396 -4.586 -2.937 1.00 91.38 105 VAL A CA 1
ATOM 747 C C . VAL A 1 105 ? 8.109 -4.559 -4.443 1.00 91.38 105 VAL A C 1
ATOM 749 O O . VAL A 1 105 ? 6.962 -4.645 -4.875 1.00 91.38 105 VAL A O 1
ATOM 752 N N . GLY A 1 106 ? 9.161 -4.431 -5.247 1.00 91.25 106 GLY A N 1
ATOM 753 C CA . GLY A 1 106 ? 9.104 -4.267 -6.698 1.00 91.25 106 GLY A CA 1
ATOM 754 C C . GLY A 1 106 ? 9.129 -2.822 -7.179 1.00 91.25 106 GLY A C 1
ATOM 755 O O . GLY A 1 106 ? 9.442 -2.594 -8.349 1.00 91.25 106 GLY A O 1
ATOM 756 N N . TYR A 1 107 ? 8.889 -1.842 -6.302 1.00 93.38 107 TYR A N 1
ATOM 757 C CA . TYR A 1 107 ? 9.110 -0.438 -6.634 1.00 93.38 107 TYR A CA 1
ATOM 758 C C . TYR A 1 107 ? 10.577 -0.205 -7.019 1.00 93.38 107 TYR A C 1
ATOM 760 O O . TYR A 1 107 ? 11.491 -0.715 -6.364 1.00 93.38 107 TYR A O 1
ATOM 768 N N . ALA A 1 108 ? 10.807 0.510 -8.12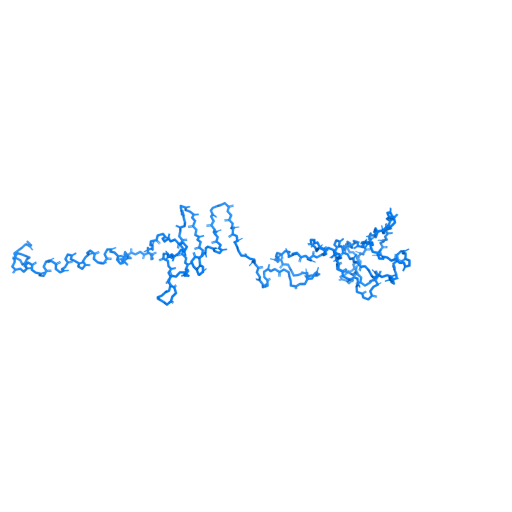3 1.00 91.75 108 ALA A N 1
ATOM 769 C CA . ALA A 1 108 ? 12.125 0.739 -8.717 1.00 91.75 108 ALA A CA 1
ATOM 770 C C . ALA A 1 108 ? 12.940 -0.550 -9.004 1.00 91.75 108 ALA A C 1
ATOM 772 O O . ALA A 1 108 ? 14.158 -0.485 -9.190 1.00 91.75 108 ALA A O 1
ATOM 773 N N . GLY A 1 109 ? 12.288 -1.721 -9.054 1.00 92.38 109 GLY A N 1
ATOM 774 C CA . GLY A 1 109 ? 12.920 -3.022 -9.293 1.00 92.38 109 GLY A CA 1
ATOM 775 C C . GLY A 1 109 ? 13.578 -3.644 -8.062 1.00 92.38 109 GLY A C 1
ATOM 776 O O . GLY A 1 109 ? 14.361 -4.580 -8.200 1.00 92.38 109 GLY A O 1
ATOM 777 N N . LEU A 1 110 ? 13.288 -3.134 -6.863 1.00 89.94 110 LEU A N 1
ATOM 778 C CA . LEU A 1 110 ? 13.883 -3.599 -5.611 1.00 89.94 110 LEU A CA 1
ATOM 779 C C . LEU A 1 110 ? 13.104 -4.774 -5.002 1.00 89.94 110 LEU A C 1
ATOM 781 O O . LEU A 1 110 ? 11.878 -4.768 -4.976 1.00 89.94 110 LEU A O 1
ATOM 785 N N . GLY A 1 111 ? 13.809 -5.768 -4.453 1.00 86.25 111 GLY A N 1
ATOM 786 C CA . GLY A 1 111 ? 13.214 -6.829 -3.624 1.00 86.25 111 GLY A CA 1
ATOM 787 C C . GLY A 1 111 ? 12.399 -7.904 -4.360 1.00 86.25 111 GLY A C 1
ATOM 788 O O . GLY A 1 111 ? 11.827 -8.770 -3.703 1.00 86.25 111 GLY A O 1
ATOM 789 N N . LEU A 1 112 ? 12.344 -7.887 -5.695 1.00 83.19 112 LEU A N 1
ATOM 790 C CA . LEU A 1 112 ? 11.733 -8.968 -6.478 1.00 83.19 112 LEU A CA 1
ATOM 791 C C . LEU A 1 112 ? 12.616 -10.222 -6.418 1.00 83.19 112 LEU A C 1
ATOM 793 O O . LEU A 1 112 ? 13.833 -10.140 -6.603 1.00 83.19 112 LEU A O 1
ATOM 797 N N . THR A 1 113 ? 12.014 -11.391 -6.179 1.00 75.00 113 THR A N 1
ATOM 798 C CA . THR A 1 113 ? 12.711 -12.683 -6.259 1.00 75.00 113 THR A CA 1
ATOM 799 C C . THR A 1 113 ? 12.997 -13.010 -7.724 1.00 75.00 113 THR A C 1
ATOM 801 O O . THR A 1 113 ? 12.229 -13.702 -8.387 1.00 75.00 113 THR A O 1
ATOM 804 N N . GLY A 1 114 ? 14.107 -12.473 -8.230 1.00 65.88 114 GLY A N 1
ATOM 805 C CA . GLY A 1 114 ? 14.510 -12.597 -9.625 1.00 65.88 114 GLY A CA 1
ATOM 806 C C . GLY A 1 114 ? 13.796 -11.597 -10.532 1.00 65.88 114 GLY A C 1
ATOM 807 O O . GLY A 1 114 ? 12.585 -11.412 -10.454 1.00 65.88 114 GLY A O 1
ATOM 808 N N . ASN A 1 115 ? 14.583 -11.002 -11.434 1.00 75.69 115 ASN A N 1
ATOM 809 C CA . ASN A 1 115 ? 14.158 -10.125 -12.523 1.00 75.69 115 ASN A CA 1
ATOM 810 C C . ASN A 1 115 ? 13.518 -8.787 -12.081 1.00 75.69 115 ASN A C 1
ATOM 812 O O . ASN A 1 115 ? 12.366 -8.736 -11.670 1.00 75.69 115 ASN A O 1
ATOM 816 N N . GLY A 1 116 ? 14.255 -7.677 -12.244 1.00 88.25 116 GLY A N 1
ATOM 817 C CA . GLY A 1 116 ? 13.751 -6.317 -12.009 1.00 88.25 116 GLY A CA 1
ATOM 818 C C . GLY A 1 116 ? 12.668 -5.858 -12.997 1.00 88.25 116 GLY A C 1
ATOM 819 O O . GLY A 1 116 ? 12.006 -6.656 -13.670 1.00 88.25 116 GLY A O 1
ATOM 820 N N . ILE A 1 117 ? 12.483 -4.545 -13.110 1.00 94.44 117 ILE A N 1
ATOM 821 C CA . ILE A 1 117 ? 11.475 -3.933 -13.987 1.00 94.44 117 ILE A CA 1
ATOM 822 C C . ILE A 1 117 ? 11.819 -4.245 -15.4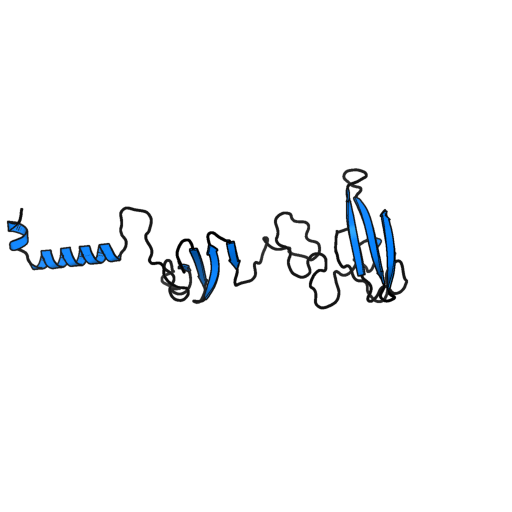44 1.00 94.44 117 ILE A C 1
ATOM 824 O O . ILE A 1 117 ? 12.932 -3.992 -15.888 1.00 94.44 117 ILE A O 1
ATOM 828 N N . GLY A 1 118 ? 10.884 -4.798 -16.217 1.00 93.88 118 GLY A N 1
ATOM 829 C CA . GLY A 1 118 ? 11.118 -5.016 -17.647 1.00 93.88 118 GLY A CA 1
ATOM 830 C C . GLY A 1 118 ? 11.386 -3.689 -18.358 1.00 93.88 118 GLY A C 1
ATOM 831 O O . GLY A 1 118 ? 10.554 -2.788 -18.287 1.00 93.88 118 GLY A O 1
ATOM 832 N N . ALA A 1 119 ? 12.528 -3.569 -19.036 1.00 94.25 119 ALA A N 1
ATOM 833 C CA . ALA A 1 119 ? 12.815 -2.426 -19.890 1.00 94.25 119 ALA A CA 1
ATOM 834 C C . ALA A 1 119 ? 11.708 -2.299 -20.953 1.00 94.25 119 ALA A C 1
ATOM 836 O O . ALA A 1 119 ? 11.439 -3.286 -21.656 1.00 94.25 119 ALA A O 1
ATOM 837 N N . PRO A 1 120 ? 11.046 -1.135 -21.087 1.00 94.38 120 PRO A N 1
ATOM 838 C CA . PRO A 1 120 ? 9.976 -0.967 -22.062 1.00 94.38 120 PRO A CA 1
ATOM 839 C C . PRO A 1 120 ? 10.472 -1.303 -23.472 1.00 94.38 120 PRO A C 1
ATOM 841 O O . PRO A 1 120 ? 11.500 -0.799 -23.915 1.00 94.38 120 PRO A O 1
ATOM 844 N N . GLY A 1 121 ? 9.788 -2.225 -24.155 1.00 94.94 121 GLY A N 1
ATOM 845 C CA . GLY A 1 121 ? 10.177 -2.679 -25.497 1.00 94.94 121 GLY A CA 1
ATOM 846 C C . GLY A 1 121 ? 11.545 -3.372 -25.592 1.00 94.94 121 GLY A C 1
ATOM 847 O O . GLY A 1 121 ? 12.047 -3.543 -26.697 1.00 94.94 121 GLY A O 1
ATOM 848 N N . ASN A 1 122 ? 12.157 -3.770 -24.469 1.00 94.88 122 ASN A N 1
ATOM 849 C CA . ASN A 1 122 ? 13.575 -4.143 -24.392 1.00 94.88 122 ASN A CA 1
ATOM 850 C C . ASN A 1 122 ? 14.526 -3.047 -24.916 1.00 94.88 122 ASN A C 1
ATOM 852 O O . ASN A 1 122 ? 15.619 -3.370 -25.375 1.00 94.88 122 ASN A O 1
ATOM 856 N N . ASP A 1 123 ? 14.136 -1.772 -24.852 1.00 93.88 123 ASP A N 1
ATOM 857 C CA . ASP A 1 123 ? 14.928 -0.646 -25.348 1.00 93.88 123 ASP A CA 1
ATOM 858 C C . ASP A 1 123 ? 15.478 0.196 -24.190 1.00 93.88 123 ASP A C 1
ATOM 860 O O . ASP A 1 123 ? 14.728 0.791 -23.414 1.00 93.88 123 ASP A O 1
ATOM 864 N N . ALA A 1 124 ? 16.806 0.282 -24.081 1.00 92.44 124 ALA A N 1
ATOM 865 C CA . ALA A 1 124 ? 17.458 1.066 -23.034 1.00 92.44 124 ALA A CA 1
ATOM 866 C C . ALA A 1 124 ? 17.185 2.579 -23.145 1.00 92.44 124 ALA A C 1
ATOM 868 O O . ALA A 1 124 ? 17.302 3.288 -22.144 1.00 92.44 124 ALA A O 1
ATOM 869 N N . ASN A 1 125 ? 16.814 3.089 -24.325 1.00 90.69 125 ASN A N 1
ATOM 870 C CA . ASN A 1 125 ? 16.398 4.483 -24.507 1.00 90.69 125 ASN A CA 1
ATOM 871 C C . ASN A 1 125 ? 14.996 4.757 -23.942 1.00 90.69 125 ASN A C 1
ATOM 873 O O . ASN A 1 125 ? 14.688 5.907 -23.649 1.00 90.69 125 ASN A O 1
ATOM 877 N N . LEU A 1 126 ? 14.156 3.731 -23.765 1.00 92.19 126 LEU A N 1
ATOM 878 C CA . LEU A 1 126 ? 12.802 3.884 -23.218 1.00 92.19 126 LEU A CA 1
ATOM 879 C C . LEU A 1 126 ? 12.750 3.750 -21.687 1.00 92.19 126 LEU A C 1
ATOM 881 O O . LEU A 1 126 ? 11.714 4.006 -21.072 1.00 92.19 126 LEU A O 1
ATOM 885 N N . CYS A 1 127 ? 13.866 3.405 -21.043 1.00 92.12 127 CYS A N 1
ATOM 886 C CA . CYS A 1 127 ? 14.004 3.402 -19.587 1.00 92.12 127 CYS A CA 1
ATOM 887 C C . CYS A 1 127 ? 14.211 4.836 -19.056 1.00 92.12 127 CYS A C 1
ATOM 889 O O . CYS A 1 127 ? 15.320 5.210 -18.675 1.00 92.12 127 CYS A O 1
ATOM 891 N N . LEU A 1 128 ? 13.143 5.644 -19.072 1.00 88.88 128 LEU A N 1
ATOM 892 C CA . LEU A 1 128 ? 13.174 7.084 -18.758 1.00 88.88 128 LEU A CA 1
ATOM 893 C C . LEU A 1 128 ? 12.960 7.413 -17.268 1.00 88.88 128 LEU A C 1
ATOM 895 O O . LEU A 1 128 ? 13.342 8.488 -16.802 1.00 88.88 128 LEU A O 1
ATOM 899 N N . SER A 1 129 ? 12.326 6.513 -16.516 1.00 89.12 129 SER A N 1
ATOM 900 C CA . SER A 1 129 ? 12.081 6.689 -15.081 1.00 89.12 129 SER A CA 1
ATOM 901 C C . SER A 1 129 ? 13.247 6.153 -14.260 1.00 89.12 129 SER A C 1
ATOM 903 O O . SER A 1 129 ? 13.823 5.118 -14.605 1.00 89.12 129 SER A O 1
ATOM 905 N N . THR A 1 130 ? 13.563 6.826 -13.149 1.00 89.50 130 THR A N 1
ATOM 906 C CA . THR A 1 130 ? 14.554 6.341 -12.182 1.00 89.50 130 THR A CA 1
ATOM 907 C C . THR A 1 130 ? 14.158 4.951 -11.702 1.00 89.50 130 THR A C 1
ATOM 909 O O . THR A 1 130 ? 13.045 4.751 -11.221 1.00 89.50 130 THR A O 1
ATOM 912 N N . ALA A 1 131 ? 15.078 4.000 -11.808 1.00 91.81 131 ALA A N 1
ATOM 913 C CA . ALA A 1 131 ? 14.924 2.688 -11.204 1.00 91.81 131 ALA A CA 1
ATOM 914 C C . ALA A 1 131 ? 16.295 2.104 -10.888 1.00 91.81 131 ALA A C 1
ATOM 916 O O . ALA A 1 131 ? 17.279 2.368 -11.586 1.00 91.81 131 ALA A O 1
ATOM 917 N N . PHE A 1 132 ? 16.340 1.280 -9.846 1.00 89.88 132 PHE A N 1
ATOM 918 C CA . PHE A 1 132 ? 17.559 0.592 -9.464 1.00 89.88 132 PHE A CA 1
ATOM 919 C C . PHE A 1 132 ? 17.806 -0.637 -10.334 1.00 89.88 132 PHE A C 1
ATOM 921 O O . PHE A 1 132 ? 18.950 -0.937 -10.629 1.00 89.88 132 PHE A O 1
ATOM 928 N N . ASN A 1 133 ? 16.763 -1.346 -10.773 1.00 92.44 133 ASN A N 1
ATOM 929 C CA . ASN A 1 133 ? 16.943 -2.534 -11.601 1.00 92.44 133 ASN A CA 1
ATOM 930 C C . ASN A 1 133 ? 15.911 -2.590 -12.727 1.00 92.44 133 ASN A C 1
ATOM 932 O O . ASN A 1 133 ? 14.777 -3.024 -12.515 1.00 92.44 133 ASN A O 1
ATOM 936 N N . TYR A 1 134 ? 16.326 -2.182 -13.926 1.00 94.94 134 TYR A N 1
ATOM 937 C CA . TYR A 1 134 ? 15.703 -2.632 -15.163 1.00 94.94 134 TYR A CA 1
ATOM 938 C C . TYR A 1 134 ? 16.381 -3.902 -15.669 1.00 94.94 134 TYR A C 1
ATOM 940 O O . TYR A 1 134 ? 17.608 -4.022 -15.647 1.00 94.94 134 TYR A O 1
ATOM 948 N N . ARG A 1 135 ? 15.577 -4.813 -16.207 1.00 93.38 135 ARG A N 1
ATOM 949 C CA . ARG A 1 135 ? 16.018 -6.036 -16.874 1.00 93.38 135 ARG A CA 1
ATOM 950 C C . ARG A 1 135 ? 15.678 -6.005 -18.353 1.00 93.38 135 ARG A C 1
ATOM 952 O O . ARG A 1 135 ? 14.702 -5.385 -18.772 1.00 93.38 135 ARG A O 1
ATOM 959 N N . PHE A 1 136 ? 16.404 -6.809 -19.107 1.00 94.25 136 PHE A N 1
ATOM 960 C CA . PHE A 1 136 ? 16.128 -7.076 -20.510 1.00 94.25 136 PHE A CA 1
ATOM 961 C C . PHE A 1 136 ? 15.880 -8.569 -20.731 1.00 94.25 136 PHE A C 1
ATOM 963 O O . PHE A 1 136 ? 16.146 -9.403 -19.862 1.00 94.25 136 PHE A O 1
ATOM 970 N N . SER A 1 137 ? 15.334 -8.902 -21.895 1.00 93.50 137 SER A N 1
ATOM 971 C CA . SER A 1 137 ? 15.259 -10.278 -22.390 1.00 93.50 137 SER A CA 1
ATOM 972 C C . SER A 1 137 ? 16.602 -10.734 -22.991 1.00 93.50 137 SER A C 1
ATOM 974 O O . SER A 1 137 ? 17.640 -10.117 -22.761 1.00 93.50 137 SER A O 1
ATOM 976 N N . THR A 1 138 ? 16.596 -11.813 -23.777 1.00 94.06 138 THR A N 1
ATOM 977 C CA . THR A 1 138 ? 17.766 -12.312 -24.527 1.00 94.06 138 THR A CA 1
ATOM 978 C C . THR A 1 138 ? 18.206 -11.401 -25.675 1.00 94.06 138 THR A C 1
ATOM 980 O O . THR A 1 138 ? 19.222 -11.663 -26.313 1.00 94.06 138 THR A O 1
ATOM 983 N N . SER A 1 139 ? 17.454 -10.333 -25.941 1.00 92.50 139 SER A N 1
ATOM 984 C CA . SER A 1 139 ? 17.780 -9.278 -26.899 1.00 92.50 139 SER A CA 1
ATOM 985 C C . SER A 1 139 ? 17.481 -7.908 -26.297 1.00 92.50 139 SER A C 1
ATOM 987 O O . SER A 1 139 ? 16.503 -7.761 -25.557 1.00 92.50 139 SER A O 1
ATOM 989 N N . GLY A 1 140 ? 18.284 -6.905 -26.651 1.00 92.19 140 GLY A N 1
ATOM 990 C CA . GLY A 1 140 ? 18.067 -5.521 -26.244 1.00 92.19 140 GLY A CA 1
ATOM 991 C C . GLY A 1 140 ? 18.348 -4.525 -27.360 1.00 92.19 140 GLY A C 1
ATOM 992 O O . GLY A 1 140 ? 19.298 -4.681 -28.124 1.00 92.19 140 GLY A O 1
ATOM 993 N N . ILE A 1 141 ? 17.510 -3.499 -27.442 1.00 94.94 141 ILE A N 1
ATOM 994 C CA . ILE A 1 141 ? 17.640 -2.370 -28.359 1.00 94.94 141 ILE A CA 1
ATOM 995 C C . ILE A 1 141 ? 18.349 -1.238 -27.614 1.00 94.94 141 ILE A C 1
ATOM 997 O O . ILE A 1 141 ? 18.097 -1.004 -26.431 1.00 94.94 141 ILE A O 1
ATOM 1001 N N . ASN A 1 142 ? 19.276 -0.555 -28.292 1.00 92.88 142 ASN A N 1
ATOM 1002 C CA . ASN A 1 142 ? 20.109 0.501 -27.701 1.00 92.88 142 ASN A CA 1
ATOM 1003 C C . ASN A 1 142 ? 20.842 0.065 -26.413 1.00 92.88 142 ASN A C 1
ATOM 1005 O O . ASN A 1 142 ? 21.258 0.899 -25.607 1.00 92.88 142 ASN A O 1
ATOM 1009 N N . CYS A 1 143 ? 21.008 -1.246 -26.220 1.00 92.38 143 CYS A N 1
ATOM 1010 C CA . CYS A 1 143 ? 21.759 -1.826 -25.121 1.00 92.38 143 CYS A CA 1
ATOM 1011 C C . CYS A 1 143 ? 23.257 -1.857 -25.460 1.00 92.38 143 CYS A C 1
ATOM 1013 O O . CYS A 1 143 ? 23.615 -2.014 -26.627 1.00 92.38 143 CYS A O 1
ATOM 1015 N N . PRO A 1 144 ? 24.150 -1.790 -24.456 1.00 92.94 144 PRO A N 1
ATOM 1016 C CA . PRO A 1 144 ? 25.594 -1.863 -24.692 1.00 92.94 144 PRO A CA 1
ATOM 1017 C C . PRO A 1 144 ? 26.082 -3.193 -25.284 1.00 92.94 144 PRO A C 1
ATOM 1019 O O . PRO A 1 144 ? 27.179 -3.246 -25.833 1.00 92.94 144 PRO A O 1
ATOM 1022 N N . ILE A 1 145 ? 25.291 -4.265 -25.152 1.00 94.56 145 ILE A N 1
ATOM 1023 C CA . ILE A 1 145 ? 25.618 -5.607 -25.645 1.00 94.56 145 ILE A CA 1
ATOM 1024 C C . ILE A 1 145 ? 24.418 -6.249 -26.364 1.00 94.56 145 ILE A C 1
ATOM 1026 O O . ILE A 1 145 ? 23.279 -5.975 -25.979 1.00 94.56 145 ILE A O 1
ATOM 1030 N N . PRO A 1 146 ? 24.646 -7.140 -27.355 1.00 92.06 146 PRO A N 1
ATOM 1031 C CA . PRO A 1 146 ? 23.567 -7.776 -28.123 1.00 92.06 146 PRO A CA 1
ATOM 1032 C C . PRO A 1 146 ? 22.617 -8.652 -27.291 1.00 92.06 146 PRO A C 1
ATOM 1034 O O . PRO A 1 146 ? 21.409 -8.641 -27.522 1.00 92.06 146 PRO A O 1
ATOM 1037 N N . ASN A 1 147 ? 23.156 -9.393 -26.315 1.00 94.94 147 ASN A N 1
ATOM 1038 C CA . ASN A 1 147 ? 22.381 -10.201 -25.372 1.00 94.94 147 ASN A CA 1
ATOM 1039 C C . ASN A 1 147 ? 22.543 -9.642 -23.946 1.00 94.94 147 ASN A C 1
ATOM 1041 O O . ASN A 1 147 ? 23.512 -9.983 -23.266 1.00 94.94 147 ASN A O 1
ATOM 1045 N N . PRO A 1 148 ? 21.626 -8.772 -23.492 1.00 94.44 148 PRO A N 1
ATOM 1046 C CA . PRO A 1 148 ? 21.667 -8.171 -22.159 1.00 94.44 148 PRO A CA 1
ATOM 1047 C C . PRO A 1 148 ? 21.077 -9.054 -21.045 1.00 94.44 148 PRO A C 1
ATOM 1049 O O . PRO A 1 148 ? 21.005 -8.604 -19.898 1.00 94.44 148 PRO A O 1
ATOM 1052 N N . TYR A 1 149 ? 20.631 -10.278 -21.348 1.00 93.81 149 TYR A N 1
ATOM 1053 C CA . TYR A 1 149 ? 19.995 -11.156 -20.366 1.00 93.81 149 TYR A CA 1
ATOM 1054 C C . TYR A 1 149 ? 20.908 -11.441 -19.169 1.00 93.81 149 TYR A C 1
ATOM 1056 O O . TYR A 1 149 ? 22.107 -11.673 -19.316 1.00 93.81 149 TYR A O 1
ATOM 1064 N N . GLY A 1 150 ? 20.328 -11.417 -17.967 1.00 91.00 150 GLY A N 1
ATOM 1065 C CA . GLY A 1 150 ? 21.064 -11.564 -16.709 1.00 91.00 150 GLY A CA 1
ATOM 1066 C C . GLY A 1 150 ? 21.842 -10.316 -16.274 1.00 91.00 150 GLY A C 1
ATOM 1067 O O . GLY A 1 150 ? 22.388 -10.314 -15.176 1.00 91.00 150 GLY A O 1
ATOM 1068 N N . GLY A 1 151 ? 21.881 -9.259 -17.092 1.00 91.56 151 GLY A N 1
ATOM 1069 C CA . GLY A 1 151 ? 22.384 -7.947 -16.693 1.00 91.56 151 GLY A CA 1
ATOM 1070 C C . GLY A 1 151 ? 21.319 -7.064 -16.036 1.00 91.56 151 GLY A C 1
ATOM 1071 O O . GLY A 1 151 ? 20.119 -7.343 -16.112 1.00 91.56 151 GLY A O 1
ATOM 1072 N N . SER A 1 152 ? 21.759 -5.964 -15.427 1.00 92.19 152 SER A N 1
ATOM 1073 C CA . SER A 1 152 ? 20.899 -4.938 -14.832 1.00 92.19 152 SER A CA 1
ATOM 1074 C C . SER A 1 152 ? 21.238 -3.550 -15.368 1.00 92.19 152 SER A C 1
ATOM 1076 O O . SER A 1 152 ? 22.403 -3.173 -15.474 1.00 92.19 152 SER A O 1
ATOM 1078 N N . LEU A 1 153 ? 20.210 -2.764 -15.692 1.00 94.81 153 LEU A N 1
ATOM 1079 C CA . LEU A 1 153 ? 20.338 -1.341 -16.003 1.00 94.81 153 LEU A CA 1
ATOM 1080 C C . LEU A 1 153 ? 19.808 -0.507 -14.839 1.00 94.81 153 LEU A C 1
ATOM 1082 O O . LEU A 1 153 ? 18.654 -0.640 -14.439 1.00 94.81 153 LEU A O 1
ATOM 1086 N N . HIS A 1 154 ? 20.654 0.378 -14.333 1.00 94.75 154 HIS A N 1
ATOM 1087 C CA . HIS A 1 154 ? 20.325 1.363 -13.317 1.00 94.75 154 HIS A CA 1
ATOM 1088 C C . HIS A 1 154 ? 20.174 2.713 -14.023 1.00 94.75 154 HIS A C 1
ATOM 1090 O O . HIS A 1 154 ? 21.031 3.099 -14.827 1.00 94.75 154 HIS A O 1
ATOM 1096 N N . VAL A 1 155 ? 19.082 3.420 -13.740 1.00 93.81 155 VAL A N 1
ATOM 1097 C CA . VAL A 1 155 ? 18.774 4.715 -14.358 1.00 93.81 155 VAL A CA 1
ATOM 1098 C C . VAL A 1 155 ? 18.688 5.769 -13.273 1.00 93.81 155 VAL A C 1
ATOM 1100 O O . VAL A 1 155 ? 17.872 5.659 -12.359 1.00 93.81 155 VAL A O 1
ATOM 1103 N N . PHE A 1 156 ? 19.498 6.810 -13.416 1.00 91.44 156 PHE A N 1
ATOM 1104 C CA . PHE A 1 156 ? 19.484 7.990 -12.568 1.00 91.44 156 PHE A CA 1
ATOM 1105 C C . PHE A 1 156 ? 19.018 9.177 -13.404 1.00 91.44 156 PHE A C 1
ATOM 1107 O O . PHE A 1 156 ? 19.608 9.508 -14.436 1.00 91.44 156 PHE A O 1
ATOM 1114 N N . ARG A 1 157 ? 17.936 9.816 -12.965 1.00 86.25 157 ARG A N 1
ATOM 1115 C CA . ARG A 1 157 ? 17.380 10.993 -13.628 1.00 86.25 157 ARG A CA 1
ATOM 1116 C C . ARG A 1 157 ? 17.876 12.251 -12.922 1.00 86.25 157 ARG A C 1
ATOM 1118 O O . ARG A 1 157 ? 17.568 12.466 -11.753 1.00 86.25 157 ARG A O 1
ATOM 1125 N N . GLY A 1 158 ? 18.661 13.057 -13.629 1.00 80.38 158 GLY A N 1
ATOM 1126 C CA . GLY A 1 158 ? 19.121 14.367 -13.177 1.00 80.38 158 GLY A CA 1
ATOM 1127 C C . GLY A 1 158 ? 18.188 15.499 -13.616 1.00 80.38 158 GLY A C 1
ATOM 1128 O O . GLY A 1 158 ? 17.296 15.317 -14.446 1.00 80.38 158 GLY A O 1
ATOM 1129 N N . ILE A 1 159 ? 18.431 16.692 -13.075 1.00 74.25 159 ILE A N 1
ATOM 1130 C CA . ILE A 1 159 ? 17.761 17.938 -13.473 1.00 74.25 159 ILE A CA 1
ATOM 1131 C C . ILE A 1 159 ? 18.647 18.644 -14.521 1.00 74.25 159 ILE A C 1
ATOM 1133 O O . ILE A 1 159 ? 19.839 18.815 -14.260 1.00 74.25 159 ILE A O 1
ATOM 1137 N N . GLY A 1 160 ? 18.113 19.066 -15.683 1.00 63.81 160 GLY A N 1
ATOM 1138 C CA . GLY A 1 160 ? 18.813 20.039 -16.545 1.00 63.81 160 GLY A CA 1
ATOM 1139 C C . GLY A 1 160 ? 18.478 20.082 -18.048 1.00 63.81 160 GLY A C 1
ATOM 1140 O O . GLY A 1 160 ? 18.645 19.087 -18.747 1.00 63.81 160 GLY A O 1
ATOM 1141 N N . GLY A 1 161 ? 18.162 21.302 -18.519 1.00 55.53 161 GLY A N 1
ATOM 1142 C CA . GLY A 1 161 ? 18.128 21.781 -19.915 1.00 55.53 161 GLY A CA 1
ATOM 1143 C C . GLY A 1 161 ? 17.032 22.840 -20.127 1.00 55.53 161 GLY A C 1
ATOM 1144 O O . GLY A 1 161 ? 17.305 23.975 -20.500 1.00 55.53 161 GLY A O 1
ATOM 1145 N N . ASP A 1 162 ? 15.811 22.466 -19.768 1.00 51.19 162 ASP A N 1
ATOM 1146 C CA . ASP A 1 162 ? 14.571 23.239 -19.643 1.00 51.19 162 ASP A CA 1
ATOM 1147 C C . ASP A 1 162 ? 13.543 22.317 -18.944 1.00 51.19 162 ASP A C 1
ATOM 1149 O O . ASP A 1 162 ? 13.869 21.179 -18.603 1.00 51.19 162 ASP A O 1
ATOM 1153 N N . ALA A 1 163 ? 12.308 22.765 -18.691 1.00 49.94 163 ALA A N 1
ATOM 1154 C CA . ALA A 1 163 ? 11.288 21.961 -17.996 1.00 49.94 163 ALA A CA 1
ATOM 1155 C C . ALA A 1 163 ? 10.904 20.641 -18.718 1.00 49.94 163 ALA A C 1
ATOM 1157 O O . ALA A 1 163 ? 10.177 19.830 -18.144 1.00 49.94 163 ALA A O 1
ATOM 1158 N N . ALA A 1 164 ? 11.394 20.422 -19.946 1.00 57.69 164 ALA A N 1
ATOM 1159 C CA . ALA A 1 164 ? 11.153 19.239 -20.771 1.00 57.69 164 ALA A CA 1
ATOM 1160 C C . ALA A 1 164 ? 12.390 18.326 -20.933 1.00 57.69 164 ALA A C 1
ATOM 1162 O O . ALA A 1 164 ? 12.236 17.153 -21.278 1.00 57.69 164 ALA A O 1
ATOM 1163 N N . SER A 1 165 ? 13.601 18.820 -20.653 1.00 67.25 165 SER A N 1
ATOM 1164 C CA . SER A 1 165 ? 14.856 18.084 -20.829 1.00 67.25 165 SER A CA 1
ATOM 1165 C C . SER A 1 165 ? 15.356 17.527 -19.498 1.00 67.25 165 SER A C 1
ATOM 1167 O O . SER A 1 165 ? 15.818 18.249 -18.614 1.00 67.25 165 SER A O 1
ATOM 1169 N N . TYR A 1 166 ? 15.264 16.210 -19.344 1.00 73.56 166 TYR A N 1
ATOM 1170 C CA . TYR A 1 166 ? 15.875 15.494 -18.230 1.00 73.56 166 TYR A CA 1
ATOM 1171 C C . TYR A 1 166 ? 17.229 14.956 -18.680 1.00 73.56 166 TYR A C 1
ATOM 1173 O O . TYR A 1 166 ? 17.310 14.348 -19.745 1.00 73.56 166 TYR A O 1
ATOM 1181 N N . ARG A 1 167 ? 18.271 15.113 -17.855 1.00 83.56 167 ARG A N 1
ATOM 1182 C CA . ARG A 1 167 ? 19.533 14.400 -18.089 1.00 83.56 167 ARG A CA 1
ATOM 1183 C C . ARG A 1 167 ? 19.379 12.970 -17.600 1.00 83.56 167 ARG A C 1
ATOM 1185 O O . ARG A 1 167 ? 19.046 12.749 -16.433 1.00 83.56 167 ARG A O 1
ATOM 1192 N N . LEU A 1 168 ? 19.623 12.006 -18.476 1.00 87.38 168 LEU A N 1
ATOM 1193 C CA . LEU A 1 168 ? 19.552 10.588 -18.150 1.00 87.38 168 LEU A CA 1
ATOM 1194 C C . LEU A 1 168 ? 20.962 10.039 -18.015 1.00 87.38 168 LEU A C 1
ATOM 1196 O O . LEU A 1 168 ? 21.740 10.029 -18.966 1.00 87.38 168 LEU A O 1
ATOM 1200 N N . GLN A 1 169 ? 21.282 9.562 -16.818 1.00 91.56 169 GLN A N 1
ATOM 1201 C CA . GLN A 1 169 ? 22.497 8.813 -16.547 1.00 91.56 169 GLN A CA 1
ATOM 1202 C C . GLN A 1 169 ? 22.131 7.345 -16.413 1.00 91.56 169 GLN A C 1
ATOM 1204 O O . GLN A 1 169 ? 21.207 6.971 -15.691 1.00 91.56 169 GLN A O 1
ATOM 1209 N N . GLN A 1 170 ? 22.859 6.507 -17.130 1.00 93.62 170 GLN A N 1
ATOM 1210 C CA . GLN A 1 170 ? 22.565 5.093 -17.223 1.00 93.62 170 GLN A CA 1
ATOM 1211 C C . GLN A 1 170 ? 23.820 4.283 -16.965 1.00 93.62 170 GLN A C 1
ATOM 1213 O O . GLN A 1 170 ? 24.897 4.600 -17.469 1.00 93.62 170 GLN A O 1
ATOM 1218 N N . MET A 1 171 ? 23.649 3.226 -16.184 1.00 95.44 171 MET A N 1
ATOM 1219 C CA . MET A 1 171 ? 24.708 2.326 -15.765 1.00 95.44 171 MET A CA 1
ATOM 1220 C C . MET A 1 171 ? 24.231 0.892 -15.958 1.00 95.44 171 MET A C 1
ATOM 1222 O O . MET A 1 171 ? 23.274 0.470 -15.316 1.00 95.44 171 MET A O 1
ATOM 1226 N N . PHE A 1 172 ? 24.869 0.150 -16.856 1.00 95.56 172 PHE A N 1
ATOM 1227 C CA . PHE A 1 172 ? 24.506 -1.227 -17.169 1.00 95.56 172 PHE A CA 1
ATOM 1228 C C . PHE A 1 172 ? 25.601 -2.182 -16.699 1.00 95.56 172 PHE A C 1
ATOM 1230 O O . PHE A 1 172 ? 26.749 -2.062 -17.125 1.00 95.56 172 PHE A O 1
ATOM 1237 N N . LEU A 1 173 ? 25.245 -3.135 -15.842 1.00 94.56 173 LEU A N 1
ATOM 1238 C CA . LEU A 1 173 ? 26.109 -4.236 -15.434 1.00 94.56 173 LEU A CA 1
ATOM 1239 C C . LEU A 1 173 ? 25.675 -5.489 -16.189 1.00 94.56 173 LEU A C 1
ATOM 1241 O O . LEU A 1 173 ? 24.546 -5.948 -16.052 1.00 94.56 173 LEU A O 1
ATOM 1245 N N . SER A 1 174 ? 26.568 -6.035 -17.006 1.00 94.44 174 SER A N 1
ATOM 1246 C CA . SER A 1 174 ? 26.306 -7.262 -17.763 1.00 94.44 174 SER A CA 1
ATOM 1247 C C . SER A 1 174 ? 26.525 -8.521 -16.919 1.00 94.44 174 SER A C 1
ATOM 1249 O O . SER A 1 174 ? 27.304 -8.516 -15.967 1.00 94.44 174 SER A O 1
ATOM 1251 N N . ALA A 1 175 ? 25.934 -9.642 -17.344 1.00 92.62 175 ALA A N 1
ATOM 1252 C CA . ALA A 1 175 ? 26.197 -10.962 -16.758 1.00 92.62 175 ALA A CA 1
ATOM 1253 C C . ALA A 1 175 ? 27.667 -11.421 -16.898 1.00 92.62 175 ALA A C 1
ATOM 1255 O O . ALA A 1 175 ? 28.097 -12.347 -16.218 1.00 92.62 175 ALA A O 1
ATOM 1256 N N . ALA A 1 176 ? 28.448 -10.767 -17.765 1.00 94.19 176 ALA A N 1
ATOM 1257 C CA . ALA A 1 176 ? 29.878 -11.008 -17.950 1.00 94.19 176 ALA A CA 1
ATOM 1258 C C . ALA A 1 176 ? 30.767 -10.147 -17.026 1.00 94.19 176 ALA A C 1
ATOM 1260 O O . ALA A 1 176 ? 31.971 -10.061 -17.252 1.00 94.19 176 ALA A O 1
ATOM 1261 N N . ASN A 1 177 ? 30.193 -9.493 -16.008 1.00 93.12 177 ASN A N 1
ATOM 1262 C CA . ASN A 1 177 ? 30.889 -8.596 -15.074 1.00 93.12 177 ASN A CA 1
ATOM 1263 C C . ASN A 1 177 ? 31.537 -7.365 -15.731 1.00 93.12 177 ASN A C 1
ATOM 1265 O O . ASN A 1 177 ? 32.486 -6.793 -15.197 1.00 93.12 177 ASN A O 1
ATOM 1269 N N . VAL A 1 178 ? 31.014 -6.929 -16.879 1.00 96.62 178 VAL A N 1
ATOM 1270 C CA . VAL A 1 178 ? 31.418 -5.669 -17.517 1.00 96.62 178 VAL A CA 1
ATOM 1271 C C . VAL A 1 178 ? 30.396 -4.587 -17.199 1.00 96.62 178 VAL A C 1
ATOM 1273 O O . VAL A 1 178 ? 29.191 -4.803 -17.365 1.00 96.62 178 VAL A O 1
ATOM 1276 N N . MET A 1 179 ? 30.897 -3.431 -16.766 1.00 96.69 179 MET A N 1
ATOM 1277 C CA . MET A 1 179 ? 30.117 -2.242 -16.451 1.00 96.69 179 MET A CA 1
ATOM 1278 C C . MET A 1 179 ? 30.223 -1.224 -17.587 1.00 96.69 179 MET A C 1
ATOM 1280 O O . MET A 1 179 ? 31.315 -0.838 -17.996 1.00 96.69 179 MET A O 1
ATOM 1284 N N . TYR A 1 180 ? 29.073 -0.764 -18.062 1.00 96.81 180 TYR A N 1
ATOM 1285 C CA . TYR A 1 180 ? 28.936 0.270 -19.079 1.00 96.81 180 TYR A CA 1
ATOM 1286 C C . TYR A 1 180 ? 28.230 1.470 -18.465 1.00 96.81 180 TYR A C 1
ATOM 1288 O O . TYR A 1 180 ? 27.316 1.310 -17.656 1.00 96.81 180 TYR A O 1
ATOM 1296 N N . HIS A 1 181 ? 28.607 2.675 -18.874 1.00 94.75 181 HIS A N 1
ATOM 1297 C CA . HIS A 1 181 ? 27.915 3.887 -18.464 1.00 94.75 181 HIS A CA 1
ATOM 1298 C C . HIS A 1 181 ? 27.723 4.817 -19.657 1.00 94.75 181 HIS A C 1
ATOM 1300 O O . HIS A 1 181 ? 28.570 4.896 -20.545 1.00 94.75 181 HIS A O 1
ATOM 1306 N N . ARG A 1 182 ? 26.599 5.529 -19.675 1.00 90.81 182 ARG A N 1
ATOM 1307 C CA . ARG A 1 182 ? 26.349 6.621 -20.617 1.00 90.81 182 ARG A CA 1
ATOM 1308 C C . ARG A 1 182 ? 25.559 7.728 -19.937 1.00 90.81 182 ARG A C 1
ATOM 1310 O O . ARG A 1 182 ? 24.864 7.488 -18.951 1.00 90.81 182 ARG A O 1
ATOM 1317 N N . ALA A 1 183 ? 25.668 8.930 -20.480 1.00 84.56 183 ALA A N 1
ATOM 1318 C CA . ALA A 1 183 ? 24.834 10.056 -20.104 1.00 84.56 183 ALA A CA 1
ATOM 1319 C C . ALA A 1 183 ? 24.349 10.759 -21.373 1.00 84.56 183 ALA A C 1
ATOM 1321 O O . ALA A 1 183 ? 25.119 10.899 -22.325 1.00 84.56 183 ALA A O 1
ATOM 1322 N N . SER A 1 184 ? 23.095 11.192 -21.366 1.00 74.25 184 SER A N 1
ATOM 1323 C CA . SER A 1 184 ? 22.489 12.062 -22.380 1.00 74.25 184 SER A CA 1
ATOM 1324 C C . SER A 1 184 ? 21.806 13.222 -21.678 1.00 74.25 184 SER A C 1
ATOM 1326 O O . SER A 1 184 ? 21.006 12.926 -20.759 1.00 74.25 184 SER A O 1
#

Foldseek 3Di:
DCPVCVVCVPVVVVVVVVVVVCVVVQPPPDPRDFAQAAQCAASDDDPVARNFDWGHPDPQKIFTHHPSDTQWMDHPVGIDGPDDDDDPQAAPAQQRPDPNHHYDDLNLQHNDPDAHAEQVVLEPVSCQGFHQFYAHQLAHHPDPDGGQHPKTKGWDWDDDDDPPDIKIWIWIQGPVRDIDIDID

pLDDT: mean 89.03, std 11.19, range [49.94, 98.69]

Secondary structure (DSSP, 8-state):
--HHHHH-HHHHHHHHHHHHHHHHTT--SSS-----B-SSSBSEEETTEEEEEEE-SSTTEEEEEETTEEEEEEESS-EEESS---STTB-SSTT---TTPBPPTTGGG-S-SS--EEPGGGBTTS--S-EEEEE--S--BS-SSS--TT-EEEEEEEE-SSTT-EEEEEEEE-TTS-EEEEE-